Protein AF-0000000086532114 (afdb_homodimer)

Solvent-accessible surface area (backbone atoms only — not comparable to full-atom values): 16383 Å² total; per-residue (Å²): 127,82,74,65,59,85,70,54,72,59,54,48,49,51,49,53,49,27,36,69,32,39,66,63,48,57,59,62,49,12,70,71,66,74,44,56,48,64,66,43,44,51,51,52,50,50,33,43,74,72,42,38,41,67,42,37,21,38,42,61,36,48,54,39,67,46,32,64,30,40,31,43,33,35,30,32,62,49,88,80,40,86,63,23,63,60,52,48,55,56,53,53,63,68,35,55,46,43,26,30,29,29,32,35,43,68,92,32,49,29,44,30,34,36,48,24,56,35,68,67,54,41,50,49,46,41,57,70,53,50,64,63,35,83,26,52,66,46,74,47,71,23,41,50,76,40,80,72,34,81,48,79,57,71,77,124,126,80,72,63,57,86,69,54,71,62,53,48,48,50,49,54,48,26,37,68,33,41,66,62,47,58,60,61,49,11,69,71,66,74,44,56,50,64,67,41,45,50,50,53,51,50,33,42,74,72,42,39,42,66,41,37,21,39,41,60,35,49,54,40,69,46,32,65,30,41,31,42,34,35,30,32,62,49,88,82,40,85,62,24,65,60,53,48,52,55,54,54,61,70,35,54,45,44,25,30,31,29,32,36,44,69,93,33,50,29,44,30,35,35,48,25,55,33,68,68,53,40,51,48,46,42,57,70,54,50,64,62,35,82,23,51,65,44,75,46,71,23,42,50,74,40,81,73,34,81,49,79,57,71,76,121

Radius of gyration: 20.37 Å; Cα contacts (8 Å, |Δi|>4): 586; chains: 2; bounding box: 43×57×49 Å

Nearest PDB structures (foldseek):
  2p6s-assembly1_H  TM=9.553E-01  e=3.820E-18  Neisseria meningitidis MC58
  3i4p-assembly1_A  TM=9.473E-01  e=5.135E-17  Agrobacterium fabrum str. C58
  2gqq-assembly1_A-2  TM=9.457E-01  e=9.277E-15  Escherichia coli
  2cg4-assembly1_A  TM=9.173E-01  e=1.247E-13  Escherichia coli
  4pcq-assembly2_C  TM=7.848E-01  e=1.607E-13  Mycobacterium tuberculosis H37Rv

pLDDT: mean 95.11, std 7.9, range [43.84, 98.88]

Sequence (312 aa):
MEAQVTLDSFSQKILRLLQLDARRSVQEISDQVGLSSTPCWRRIKDMEQSGVIQRYTALLDREKLGLHVCALAHVHLTRHNEGGVEQFEREISTCPEVTECYSTTGEADYILKIVAPDIKAYDVFLHERIFKIPAVSQVRTSVVLREIKFDTQLPLMEAQVTLDSFSQKILRLLQLDARRSVQEISDQVGLSSTPCWRRIKDMEQSGVIQRYTALLDREKLGLHVCALAHVHLTRHNEGGVEQFEREISTCPEVTECYSTTGEADYILKIVAPDIKAYDVFLHERIFKIPAVSQVRTSVVLREIKFDTQLPL

InterPro domains:
  IPR000485 AsnC-type HTH domain [PR00033] (7-23)
  IPR000485 AsnC-type HTH domain [PR00033] (23-34)
  IPR000485 AsnC-type HTH domain [PR00033] (34-53)
  IPR000485 AsnC-type HTH domain [PS50956] (7-68)
  IPR011008 Dimeric alpha-beta barrel [SSF54909] (67-156)
  IPR011991 ArsR-like helix-turn-helix domain [cd00090] (13-56)
  IPR019885 Transcription regulator HTH, AsnC-type, conserved site [PS00519] (25-51)
  IPR019887 Transcription regulator AsnC/Lrp, ligand binding domain [PF01037] (71-153)
  IPR019888 Transcription regulator AsnC-like [SM00344] (7-116)
  IPR036388 Winged helix-like DNA-binding domain superfamily [G3DSA:1.10.10.10] (8-57)
  IPR036390 Winged helix DNA-binding domain superfamily [SSF46785] (6-66)

Foldseek 3Di:
DPDDDDDDPLLVQLLQVCQVPVPDDLCNSCVVSVHDSVVSVVSVVVCVVSCVPPDRDDDDDCVVVQQPWKKKKFWAFAPPDVCLVVVLVVLLVPDPQWPDKDQDPDDGRMITIGTGNDPVRVVCCCVVRVVPRRGTDDMDMDIDPDDPDDGPDDDD/DPDDDDDDPLLVQLLQVCQVPVPDDLCNSCVVSVHDSVVSVVSVVVCVVSCVPPDRDDDDDCVVVQQPWKKKKFWAFAPPDVCLVVQLVVLLVPDPQWPDKDQDPDDGRMITIGTGNDPVRVVCCCVVRVVPRRGTDDMDMDIDPDDPDDGPDDDD

Organism: NCBI:txid488447

Structure (mmCIF, N/CA/C/O backbone):
data_AF-0000000086532114-model_v1
#
loop_
_entity.id
_entity.type
_entity.pdbx_description
1 polymer 'AsnC family transcriptional regulator'
#
loop_
_atom_site.group_PDB
_atom_site.id
_atom_site.type_symbol
_atom_site.label_atom_id
_atom_site.label_alt_id
_atom_site.label_comp_id
_atom_site.label_asym_id
_atom_site.label_entity_id
_atom_site.label_seq_id
_atom_site.pdbx_PDB_ins_code
_atom_site.Cartn_x
_atom_site.Cartn_y
_atom_site.Cartn_z
_atom_site.occupancy
_atom_site.B_iso_or_equiv
_atom_site.auth_seq_id
_atom_site.auth_comp_id
_atom_site.auth_asym_id
_atom_site.auth_atom_id
_atom_site.pdbx_PDB_model_num
ATOM 1 N N . MET A 1 1 ? 10.766 6.68 -19.922 1 43.84 1 MET A N 1
ATOM 2 C CA . MET A 1 1 ? 11.453 6.422 -18.656 1 43.84 1 MET A CA 1
ATOM 3 C C . MET A 1 1 ? 11.555 7.691 -17.812 1 43.84 1 MET A C 1
ATOM 5 O O . MET A 1 1 ? 12.141 8.688 -18.25 1 43.84 1 MET A O 1
ATOM 9 N N . GLU A 1 2 ? 10.617 7.902 -16.938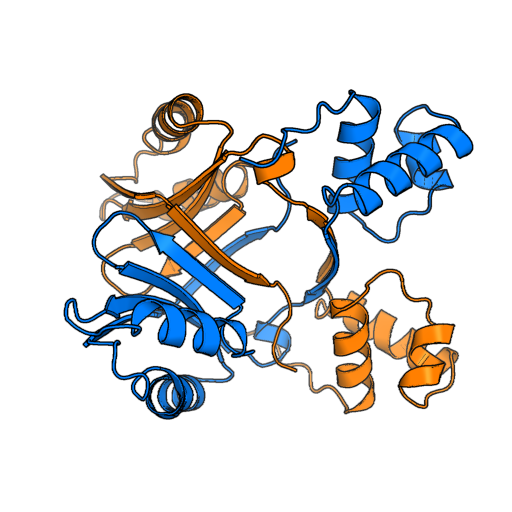 1 54.75 2 GLU A N 1
ATOM 10 C CA . GLU A 1 2 ? 10.656 9.25 -16.359 1 54.75 2 GLU A CA 1
ATOM 11 C C . GLU A 1 2 ? 11.992 9.523 -15.672 1 54.75 2 GLU A C 1
ATOM 13 O O . GLU A 1 2 ? 12.648 8.594 -15.195 1 54.75 2 GLU A O 1
ATOM 18 N N . ALA A 1 3 ? 12.484 10.617 -15.867 1 58.12 3 ALA A N 1
ATOM 19 C CA . ALA A 1 3 ? 13.789 11.109 -15.43 1 58.12 3 ALA A CA 1
ATOM 20 C C . ALA A 1 3 ? 13.969 10.914 -13.93 1 58.12 3 ALA A C 1
ATOM 22 O O . ALA A 1 3 ? 13.055 11.18 -13.141 1 58.12 3 ALA A O 1
ATOM 23 N N . GLN A 1 4 ? 14.867 10.031 -13.523 1 69.25 4 GLN A N 1
ATOM 24 C CA . GLN A 1 4 ? 15.297 9.875 -12.133 1 69.25 4 GLN A CA 1
ATOM 25 C C . GLN A 1 4 ? 15.742 11.211 -11.547 1 69.25 4 GLN A C 1
ATOM 27 O O . GLN A 1 4 ? 16.4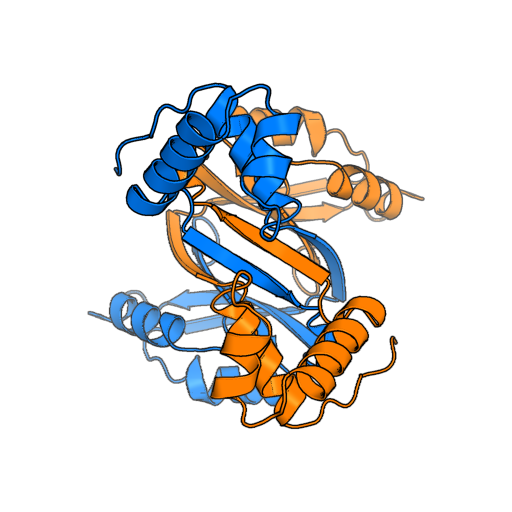38 11.984 -12.203 1 69.25 4 GLN A O 1
ATOM 32 N N . VAL A 1 5 ? 14.977 11.555 -10.461 1 76.25 5 VAL A N 1
ATOM 33 C CA . VAL A 1 5 ? 15.344 12.812 -9.812 1 76.25 5 VAL A CA 1
ATOM 34 C C . VAL A 1 5 ? 16.516 12.586 -8.867 1 76.25 5 VAL A C 1
ATOM 36 O O . VAL A 1 5 ? 16.562 11.594 -8.141 1 76.25 5 VAL A O 1
ATOM 39 N N . THR A 1 6 ? 17.547 13.266 -9.094 1 81.25 6 THR A N 1
ATOM 40 C CA . THR A 1 6 ? 18.656 13.219 -8.156 1 81.25 6 THR A CA 1
ATOM 41 C C . THR A 1 6 ? 18.359 14.062 -6.922 1 81.25 6 THR A C 1
ATOM 43 O O . THR A 1 6 ? 18.203 15.281 -7.02 1 81.25 6 THR A O 1
ATOM 46 N N . LEU A 1 7 ? 18.188 13.359 -5.84 1 90.88 7 LEU A N 1
ATOM 47 C CA . LEU A 1 7 ? 17.875 14.055 -4.594 1 90.88 7 LEU A CA 1
ATOM 48 C C . LEU A 1 7 ? 19.125 14.195 -3.729 1 90.88 7 LEU A C 1
ATOM 50 O O . LEU A 1 7 ? 19.922 13.266 -3.635 1 90.88 7 LEU A O 1
ATOM 54 N N . ASP A 1 8 ? 19.281 15.336 -3.215 1 91.75 8 ASP A N 1
ATOM 55 C CA . ASP A 1 8 ? 20.375 15.492 -2.264 1 91.75 8 ASP A CA 1
ATOM 56 C C . ASP A 1 8 ? 20.031 14.844 -0.924 1 91.75 8 ASP A C 1
ATOM 58 O O . ASP A 1 8 ? 18.938 14.312 -0.744 1 91.75 8 ASP A O 1
ATOM 62 N N . SER A 1 9 ? 20.953 14.836 -0.041 1 94.38 9 SER A N 1
ATOM 63 C CA . SER A 1 9 ? 20.812 14.141 1.232 1 94.38 9 SER A CA 1
ATOM 64 C C . SER A 1 9 ? 19.719 14.766 2.084 1 94.38 9 SER A C 1
ATOM 66 O O . SER A 1 9 ? 19.031 14.062 2.83 1 94.38 9 SER A O 1
ATOM 68 N N . PHE A 1 10 ? 19.547 16.047 2.004 1 95.62 10 PHE A N 1
ATOM 69 C CA . PHE A 1 10 ? 18.516 16.719 2.773 1 95.62 10 PHE A CA 1
ATOM 70 C C . PHE A 1 10 ? 17.125 16.281 2.311 1 95.62 10 PHE A C 1
ATOM 72 O O . PHE A 1 10 ? 16.25 16 3.133 1 95.62 10 PHE A O 1
ATOM 79 N N . SER A 1 11 ? 16.969 16.219 0.972 1 97.25 11 SER A N 1
ATOM 80 C CA . SER A 1 11 ? 15.695 15.805 0.409 1 97.25 11 SER A CA 1
ATOM 81 C C . SER A 1 11 ? 15.344 14.383 0.829 1 97.25 11 SER A C 1
ATOM 83 O O . SER A 1 11 ? 14.18 14.086 1.134 1 97.25 11 SER A O 1
ATOM 85 N N . GLN A 1 12 ? 16.297 13.57 0.888 1 96.69 12 GLN A N 1
ATOM 86 C CA . GLN A 1 12 ? 16.078 12.195 1.319 1 96.69 12 GLN A CA 1
ATOM 87 C C . GLN A 1 12 ? 15.633 12.141 2.779 1 96.69 12 GLN A C 1
ATOM 89 O O . GLN A 1 12 ? 14.711 11.398 3.127 1 96.69 12 GLN A O 1
ATOM 94 N N . LYS A 1 13 ? 16.312 12.859 3.566 1 97.56 13 LYS A N 1
ATOM 95 C CA . LYS A 1 13 ? 15.945 12.914 4.98 1 97.56 13 LYS A CA 1
ATOM 96 C C . LYS A 1 13 ? 14.531 13.453 5.164 1 97.56 13 LYS A C 1
ATOM 98 O O . LYS A 1 13 ? 13.773 12.945 5.992 1 97.56 13 LYS A O 1
ATOM 103 N N . ILE A 1 14 ? 14.227 14.477 4.418 1 98.38 14 ILE A N 1
ATOM 104 C CA . ILE A 1 14 ? 12.891 15.062 4.465 1 98.38 14 ILE A CA 1
ATOM 105 C C . ILE A 1 14 ? 11.852 14 4.117 1 98.38 14 ILE A C 1
ATOM 107 O O . ILE A 1 14 ? 10.859 13.844 4.824 1 98.38 14 ILE A O 1
ATOM 111 N N . LEU A 1 15 ? 12.109 13.273 3.061 1 98.56 15 LEU A N 1
ATOM 112 C CA . LEU A 1 15 ? 11.18 12.242 2.611 1 98.56 15 LEU A CA 1
ATOM 113 C C . LEU A 1 15 ? 11.016 11.156 3.67 1 98.56 15 LEU A C 1
ATOM 115 O O . LEU A 1 15 ? 9.914 10.641 3.875 1 98.56 15 LEU A O 1
ATOM 119 N N . ARG A 1 16 ? 12.109 10.781 4.32 1 98.12 16 ARG A N 1
ATOM 120 C CA . ARG A 1 16 ? 12.031 9.797 5.398 1 98.12 16 ARG A CA 1
ATOM 121 C C . ARG A 1 16 ? 11.102 10.273 6.508 1 98.12 16 ARG A C 1
ATOM 123 O O . ARG A 1 16 ? 10.266 9.5 6.996 1 98.12 16 ARG A O 1
ATOM 130 N N . LEU A 1 17 ? 11.227 11.492 6.859 1 98.5 17 LEU A N 1
ATOM 131 C CA . LEU A 1 17 ? 10.414 12.047 7.938 1 98.5 17 LEU A CA 1
ATOM 132 C C . LEU A 1 17 ? 8.945 12.125 7.531 1 98.5 17 LEU A C 1
ATOM 134 O O . LEU A 1 17 ? 8.062 11.82 8.328 1 98.5 17 LEU A O 1
ATOM 138 N N . LEU A 1 18 ? 8.711 12.508 6.281 1 98.69 18 LEU A N 1
ATOM 139 C CA . LEU A 1 18 ? 7.336 12.633 5.805 1 98.69 18 LEU A CA 1
ATOM 140 C C . LEU A 1 18 ? 6.672 11.266 5.688 1 98.69 18 LEU A C 1
ATOM 142 O O . LEU A 1 18 ? 5.461 11.141 5.887 1 98.69 18 LEU A O 1
ATOM 146 N N . GLN A 1 19 ? 7.477 10.234 5.379 1 98.69 19 GLN A N 1
ATOM 147 C CA . GLN A 1 19 ? 6.926 8.883 5.34 1 98.69 19 GLN A CA 1
ATOM 148 C C . GLN A 1 19 ? 6.52 8.414 6.73 1 98.69 19 GLN A C 1
ATOM 150 O O . GLN A 1 19 ? 5.574 7.637 6.879 1 98.69 19 GLN A O 1
ATOM 155 N N . LEU A 1 20 ? 7.207 8.906 7.699 1 97.81 20 LEU A N 1
ATOM 156 C CA . LEU A 1 20 ? 6.93 8.523 9.078 1 97.81 20 LEU A CA 1
ATOM 157 C C . LEU A 1 20 ? 5.727 9.289 9.625 1 97.81 20 LEU A C 1
ATOM 159 O O . LEU A 1 20 ? 4.941 8.742 10.398 1 97.81 20 LEU A O 1
ATOM 163 N N . ASP A 1 21 ? 5.664 10.516 9.211 1 98.19 21 ASP A N 1
ATOM 164 C CA . ASP A 1 21 ? 4.574 11.391 9.633 1 98.19 21 ASP A CA 1
ATOM 165 C C . ASP A 1 21 ? 4.387 12.539 8.641 1 98.19 21 ASP A C 1
ATOM 167 O O . ASP A 1 21 ? 5.137 13.516 8.672 1 98.19 21 ASP A O 1
ATOM 171 N N . ALA A 1 22 ? 3.322 12.477 7.945 1 98.12 22 ALA A N 1
ATOM 172 C CA . ALA A 1 22 ? 3.068 13.453 6.887 1 98.12 22 ALA A CA 1
ATOM 173 C C . ALA A 1 22 ? 2.529 14.758 7.465 1 98.12 22 ALA A C 1
ATOM 175 O O . ALA A 1 22 ? 2.42 15.758 6.754 1 98.12 22 ALA A O 1
ATOM 176 N N . ARG A 1 23 ? 2.195 14.789 8.656 1 97.12 23 ARG A N 1
ATOM 177 C CA . ARG A 1 23 ? 1.584 15.977 9.258 1 97.12 23 ARG A CA 1
ATOM 178 C C . ARG A 1 23 ? 2.635 16.859 9.922 1 97.12 23 ARG A C 1
ATOM 180 O O . ARG A 1 23 ? 2.318 17.938 10.414 1 97.12 23 ARG A O 1
ATOM 187 N N . ARG A 1 24 ? 3.846 16.375 9.938 1 96.75 24 ARG A N 1
ATOM 188 C CA . ARG A 1 24 ? 4.914 17.219 10.469 1 96.75 24 ARG A CA 1
ATOM 189 C C . ARG A 1 24 ? 4.945 18.562 9.766 1 96.75 24 ARG A C 1
ATOM 191 O O . ARG A 1 24 ? 4.805 18.641 8.547 1 96.75 24 ARG A O 1
ATOM 198 N N . SER A 1 25 ? 5.18 19.578 10.57 1 96.75 25 SER A N 1
ATOM 199 C CA . SER A 1 25 ? 5.328 20.922 9.992 1 96.75 25 SER A CA 1
ATOM 200 C C . SER A 1 25 ? 6.695 21.078 9.336 1 96.75 25 SER A C 1
ATOM 202 O O . SER A 1 25 ? 7.633 20.344 9.648 1 96.75 25 SER A O 1
ATOM 204 N N . VAL A 1 26 ? 6.73 22.047 8.461 1 97.38 26 VAL A N 1
ATOM 205 C CA . VAL A 1 26 ? 8.008 22.359 7.82 1 97.38 26 VAL A CA 1
ATOM 206 C C . VAL A 1 26 ? 9.047 22.703 8.883 1 97.38 26 VAL A C 1
ATOM 208 O O . VAL A 1 26 ? 10.211 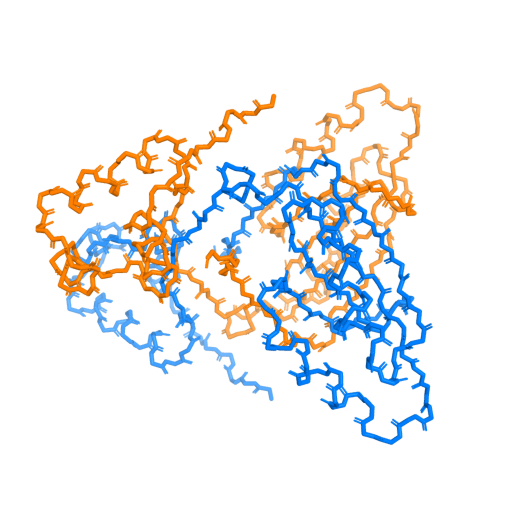22.312 8.773 1 97.38 26 VAL A O 1
ATOM 211 N N . GLN A 1 27 ? 8.609 23.359 9.875 1 97.06 27 GLN A N 1
ATOM 212 C CA . GLN A 1 27 ? 9.516 23.75 10.953 1 97.06 27 GLN A CA 1
ATOM 213 C C . GLN A 1 27 ? 10.062 22.516 11.672 1 97.06 27 GLN A C 1
ATOM 215 O O . GLN A 1 27 ? 11.266 22.422 11.93 1 97.06 27 GLN A O 1
ATOM 220 N N . GLU A 1 28 ? 9.25 21.609 12.047 1 97.31 28 GLU A N 1
ATOM 221 C CA . GLU A 1 28 ? 9.68 20.375 12.695 1 97.31 28 GLU A CA 1
ATOM 222 C C . GLU A 1 28 ? 10.672 19.609 11.828 1 97.31 28 GLU A C 1
ATOM 224 O O . GLU A 1 28 ? 11.672 19.094 12.328 1 97.31 28 GLU A O 1
ATOM 229 N N . ILE A 1 29 ? 10.375 19.594 10.547 1 98.19 29 ILE A N 1
ATOM 230 C CA . ILE A 1 29 ? 11.234 18.875 9.609 1 98.19 29 ILE A CA 1
ATOM 231 C C . ILE A 1 29 ? 12.586 19.578 9.5 1 98.19 29 ILE A C 1
ATOM 233 O O . ILE A 1 29 ? 13.633 18.938 9.578 1 98.19 29 ILE A O 1
ATOM 237 N N . SER A 1 30 ? 12.469 20.859 9.32 1 97.44 30 SER A N 1
ATOM 238 C CA . SER A 1 30 ? 13.703 21.625 9.18 1 97.44 30 SER A CA 1
ATOM 239 C C . SER A 1 30 ? 14.617 21.453 10.383 1 97.44 30 SER A C 1
ATOM 241 O O . SER A 1 30 ? 15.828 21.312 10.234 1 97.44 30 SER A O 1
ATOM 243 N N . ASP A 1 31 ? 14.078 21.406 11.594 1 96.69 31 ASP A N 1
ATOM 244 C CA . ASP A 1 31 ? 14.828 21.234 12.828 1 96.69 31 ASP A CA 1
ATOM 245 C C . ASP A 1 31 ? 15.555 19.891 12.844 1 96.69 31 ASP A C 1
ATOM 247 O O . ASP A 1 31 ? 16.656 19.781 13.375 1 96.69 31 ASP A O 1
ATOM 251 N N . GLN A 1 32 ? 15.016 18.969 12.234 1 96.62 32 GLN A N 1
ATOM 252 C CA . GLN A 1 32 ? 15.547 17.609 12.305 1 96.62 32 GLN A CA 1
ATOM 253 C C . GLN A 1 32 ? 16.562 17.359 11.188 1 96.62 32 GLN A C 1
ATOM 255 O O . GLN A 1 32 ? 17.453 16.531 11.336 1 96.62 32 GLN A O 1
ATOM 260 N N . VAL A 1 33 ? 16.422 17.984 10.094 1 96.25 33 VAL A N 1
ATOM 261 C CA . VAL A 1 33 ? 17.266 17.656 8.945 1 96.25 33 VAL A CA 1
ATOM 262 C C . VAL A 1 33 ? 18.453 18.625 8.883 1 96.25 33 VAL A C 1
ATOM 264 O O . VAL A 1 33 ? 19.422 18.359 8.172 1 96.25 33 VAL A O 1
ATOM 267 N N . GLY A 1 34 ? 18.375 19.75 9.57 1 93.69 34 GLY A N 1
ATOM 268 C CA . GLY A 1 34 ? 19.484 20.672 9.617 1 93.69 34 GLY A CA 1
ATOM 269 C C . GLY A 1 34 ? 19.438 21.719 8.516 1 93.69 34 GLY A C 1
ATOM 270 O O . GLY A 1 34 ? 20.469 22.125 7.984 1 93.69 34 GLY A O 1
ATOM 271 N N . LEU A 1 35 ? 18.328 22.031 8.078 1 93.94 35 LEU A N 1
ATOM 272 C CA . LEU A 1 35 ? 18.062 23.141 7.152 1 93.94 35 LEU A CA 1
ATOM 273 C C . LEU A 1 35 ? 17.188 24.203 7.812 1 93.94 35 LEU A C 1
ATOM 275 O O . LEU A 1 35 ? 16.484 23.922 8.789 1 93.94 35 LEU A O 1
ATOM 279 N N . SER A 1 36 ? 17.359 25.391 7.211 1 95.69 36 SER A N 1
ATOM 280 C CA . SER A 1 36 ? 16.359 26.391 7.59 1 95.69 36 SER A CA 1
ATOM 281 C C . SER A 1 36 ? 15.016 26.094 6.938 1 95.69 36 SER A C 1
ATOM 283 O O . SER A 1 36 ? 14.922 25.281 6.027 1 95.69 36 SER A O 1
ATOM 285 N N . SER A 1 37 ? 13.945 26.734 7.438 1 96.75 37 SER A N 1
ATOM 286 C CA . SER A 1 37 ? 12.57 26.484 7.023 1 96.75 37 SER A CA 1
ATOM 287 C C . SER A 1 37 ? 12.375 26.75 5.535 1 96.75 37 SER A C 1
ATOM 289 O O . SER A 1 37 ? 11.695 26 4.84 1 96.75 37 SER A O 1
ATOM 291 N N . THR A 1 38 ? 12.945 27.797 5.027 1 97.06 38 THR A N 1
ATOM 292 C CA . THR A 1 38 ? 12.703 28.203 3.645 1 97.06 38 THR A CA 1
ATOM 293 C C . THR A 1 38 ? 13.281 27.172 2.678 1 97.06 38 THR A C 1
ATOM 295 O O . THR A 1 38 ? 12.57 26.641 1.824 1 97.06 38 THR A O 1
ATOM 298 N N . PRO A 1 39 ? 14.594 26.875 2.801 1 96.94 39 PRO A N 1
ATOM 299 C CA . PRO A 1 39 ? 15.133 25.828 1.921 1 96.94 39 PRO A CA 1
ATOM 300 C C . PRO A 1 39 ? 14.414 24.5 2.076 1 96.94 39 PRO A C 1
ATOM 302 O O . PRO A 1 39 ? 14.234 23.766 1.097 1 96.94 39 PRO A O 1
ATOM 305 N N . CYS A 1 40 ? 14.047 24.141 3.281 1 97.69 40 CYS A N 1
ATOM 306 C CA . CYS A 1 40 ? 13.289 22.922 3.527 1 97.69 40 CYS A CA 1
ATOM 307 C C . CYS A 1 40 ? 11.953 22.953 2.791 1 97.69 40 CYS A C 1
ATOM 309 O O . CYS A 1 40 ? 11.602 21.984 2.109 1 97.69 40 CYS A O 1
ATOM 311 N N . TRP A 1 41 ? 11.25 24 2.908 1 97.62 41 TRP A N 1
ATOM 312 C CA . TRP A 1 41 ? 9.961 24.172 2.25 1 97.62 41 TRP A CA 1
ATOM 313 C C . TRP A 1 41 ? 10.102 24.078 0.735 1 97.62 41 TRP A C 1
ATOM 315 O O . TRP A 1 41 ? 9.297 23.406 0.075 1 97.62 41 TRP A O 1
ATOM 325 N N . ARG A 1 42 ? 11.062 24.703 0.233 1 97.31 42 ARG A N 1
ATOM 326 C CA . ARG A 1 42 ? 11.281 24.688 -1.209 1 97.31 42 ARG A CA 1
ATOM 327 C C . ARG A 1 42 ? 11.531 23.266 -1.713 1 97.31 42 ARG A C 1
ATOM 329 O O . ARG A 1 42 ? 11 22.875 -2.752 1 97.31 42 ARG A O 1
ATOM 336 N N . ARG A 1 43 ? 12.336 22.562 -1.011 1 97.31 43 ARG A N 1
ATOM 337 C CA . ARG A 1 43 ? 12.602 21.172 -1.392 1 97.31 43 ARG A CA 1
ATOM 338 C C . ARG A 1 43 ? 11.32 20.344 -1.379 1 97.31 43 ARG A C 1
ATOM 340 O O . ARG A 1 43 ? 11.086 19.547 -2.291 1 97.31 43 ARG A O 1
ATOM 347 N N . ILE A 1 44 ? 10.539 20.484 -0.352 1 98.19 44 ILE A N 1
ATOM 348 C CA . ILE A 1 44 ? 9.281 19.75 -0.259 1 98.19 44 ILE A CA 1
ATOM 349 C C . ILE A 1 44 ? 8.391 20.094 -1.445 1 98.19 44 ILE A C 1
ATOM 351 O O . ILE A 1 44 ? 7.859 19.219 -2.119 1 98.19 44 ILE A O 1
ATOM 355 N N . LYS A 1 45 ? 8.289 21.391 -1.702 1 97.88 45 LYS A N 1
ATOM 356 C CA . LYS A 1 45 ? 7.461 21.844 -2.812 1 97.88 45 LYS A CA 1
ATOM 357 C C . LYS A 1 45 ? 7.965 21.297 -4.141 1 97.88 45 LYS A C 1
ATOM 359 O O . LYS A 1 45 ? 7.172 20.875 -4.984 1 97.88 45 LYS A O 1
ATOM 364 N N . ASP A 1 46 ? 9.234 21.312 -4.316 1 97.25 46 ASP A N 1
ATOM 365 C CA . ASP A 1 46 ? 9.836 20.766 -5.531 1 97.25 46 ASP A CA 1
ATOM 366 C C . ASP A 1 46 ? 9.5 19.281 -5.688 1 97.25 46 ASP A C 1
ATOM 368 O O . ASP A 1 46 ? 9.195 18.828 -6.793 1 97.25 46 ASP A O 1
ATOM 372 N N . MET A 1 47 ? 9.594 18.562 -4.605 1 98.12 47 MET A N 1
ATOM 373 C CA . MET A 1 47 ? 9.328 17.141 -4.641 1 98.12 47 MET A CA 1
ATOM 374 C C . MET A 1 47 ? 7.844 16.859 -4.855 1 98.12 47 MET A C 1
ATOM 376 O O . MET A 1 47 ? 7.477 15.852 -5.465 1 98.12 47 MET A O 1
ATOM 380 N N . GLU A 1 48 ? 6.98 17.719 -4.395 1 98.25 48 GLU A N 1
ATOM 381 C CA . GLU A 1 48 ? 5.555 17.641 -4.707 1 98.25 48 GLU A CA 1
ATOM 382 C C . GLU A 1 48 ? 5.297 17.906 -6.184 1 98.25 48 GLU A C 1
ATOM 384 O O . GLU A 1 48 ? 4.602 17.125 -6.848 1 98.25 48 GLU A O 1
ATOM 389 N N . GLN A 1 49 ? 5.867 18.938 -6.691 1 97.38 49 GLN A N 1
ATOM 390 C CA . GLN A 1 49 ? 5.641 19.375 -8.062 1 97.38 49 GLN A CA 1
ATOM 391 C C . GLN A 1 49 ? 6.203 18.359 -9.062 1 97.38 49 GLN A C 1
ATOM 393 O O . GLN A 1 49 ? 5.621 18.141 -10.117 1 97.38 49 GLN A O 1
ATOM 398 N N . SER A 1 50 ? 7.34 17.781 -8.688 1 96.5 50 SER A N 1
ATOM 399 C CA . SER A 1 50 ? 7.977 16.828 -9.586 1 96.5 50 SER A CA 1
ATOM 400 C C . SER A 1 50 ? 7.273 15.477 -9.531 1 96.5 50 SER A C 1
ATOM 402 O O . SER A 1 50 ? 7.551 14.594 -10.344 1 96.5 50 SER A O 1
ATOM 404 N N . GLY A 1 51 ? 6.414 15.258 -8.516 1 97.31 51 GLY A N 1
ATOM 405 C CA . GLY A 1 51 ? 5.66 14.016 -8.414 1 97.31 51 GLY A CA 1
ATOM 406 C C . GLY A 1 51 ? 6.355 12.961 -7.574 1 97.31 51 GLY A C 1
ATOM 407 O O . GLY A 1 51 ? 5.879 11.828 -7.469 1 97.31 51 GLY A O 1
ATOM 408 N N . VAL A 1 52 ? 7.527 13.32 -7.027 1 98.12 52 VAL A N 1
ATOM 409 C CA . VAL A 1 52 ? 8.188 12.414 -6.098 1 98.12 52 VAL A CA 1
ATOM 410 C C . VAL A 1 52 ? 7.254 12.102 -4.926 1 98.12 52 VAL A C 1
ATOM 412 O O . VAL A 1 52 ? 7.113 10.945 -4.527 1 98.12 52 VAL A O 1
ATOM 415 N N . ILE A 1 53 ? 6.766 13.172 -4.355 1 98.5 53 ILE A N 1
ATOM 416 C CA . ILE A 1 53 ? 5.688 13.008 -3.385 1 98.5 53 ILE A CA 1
ATOM 417 C C . ILE A 1 53 ? 4.348 12.945 -4.113 1 98.5 53 ILE A C 1
ATOM 419 O O . ILE A 1 53 ? 3.924 13.922 -4.738 1 98.5 53 ILE A O 1
ATOM 423 N N . GLN A 1 54 ? 3.686 11.883 -3.99 1 98.19 54 GLN A N 1
ATOM 424 C CA . GLN A 1 54 ? 2.463 11.672 -4.758 1 98.19 54 GLN A CA 1
ATOM 425 C C . GLN A 1 54 ? 1.234 12.125 -3.971 1 98.19 54 GLN A C 1
ATOM 427 O O . GLN A 1 54 ? 0.293 12.672 -4.543 1 98.19 54 GLN A O 1
ATOM 432 N N . ARG A 1 55 ? 1.265 11.797 -2.689 1 98.06 55 ARG A N 1
ATOM 433 C CA . ARG A 1 55 ? 0.086 12.078 -1.876 1 98.06 55 ARG A CA 1
ATOM 434 C C . ARG A 1 55 ? 0.416 12 -0.389 1 98.06 55 ARG A C 1
ATOM 436 O O . ARG A 1 55 ? 1.266 11.211 0.023 1 98.06 55 ARG A O 1
ATOM 443 N N . TYR A 1 56 ? -0.144 12.875 0.354 1 98.69 56 TYR A N 1
ATOM 444 C CA . TYR A 1 56 ? -0.209 12.719 1.802 1 98.69 56 TYR A CA 1
ATOM 445 C C . TYR A 1 56 ? -1.507 12.039 2.219 1 98.69 56 TYR A C 1
ATOM 447 O O . TYR A 1 56 ? -2.598 12.539 1.941 1 98.69 56 TYR A O 1
ATOM 455 N N . THR A 1 57 ? -1.385 10.93 2.871 1 98.81 57 THR A N 1
ATOM 456 C CA . THR A 1 57 ? -2.592 10.141 3.088 1 98.81 57 THR A CA 1
ATOM 457 C C . THR A 1 57 ? -2.613 9.562 4.5 1 98.81 57 THR A C 1
ATOM 459 O O . THR A 1 57 ? -1.577 9.492 5.164 1 98.81 57 THR A O 1
ATOM 462 N N . ALA A 1 58 ? -3.773 9.219 4.949 1 98.75 58 ALA A N 1
ATOM 463 C CA . ALA A 1 58 ? -3.934 8.414 6.16 1 98.75 58 ALA A CA 1
ATOM 464 C C . ALA A 1 58 ? -4.012 6.926 5.82 1 98.75 58 ALA A C 1
ATOM 466 O O . ALA A 1 58 ? -4.809 6.52 4.969 1 98.75 58 ALA A O 1
ATOM 467 N N . LEU A 1 59 ? -3.16 6.172 6.371 1 98.75 59 LEU A N 1
ATOM 468 C CA . LEU A 1 59 ? -3.283 4.723 6.316 1 98.75 59 LEU A CA 1
ATOM 469 C C . LEU A 1 59 ? -4.246 4.215 7.387 1 98.75 59 LEU A C 1
ATOM 471 O O . LEU A 1 59 ? -4.102 4.551 8.562 1 98.75 59 LEU A O 1
ATOM 475 N N . LEU A 1 60 ? -5.176 3.461 6.934 1 98.38 60 LEU A N 1
ATOM 476 C CA . LEU A 1 60 ? -6.234 3.008 7.828 1 98.38 60 LEU A CA 1
ATOM 477 C C . LEU A 1 60 ? -6.145 1.504 8.062 1 98.38 60 LEU A C 1
ATOM 479 O O . LEU A 1 60 ? -5.633 0.77 7.211 1 98.38 60 LEU A O 1
ATOM 483 N N . ASP A 1 61 ? -6.637 1.073 9.18 1 97.62 61 ASP A N 1
ATOM 484 C CA . ASP A 1 61 ? -6.723 -0.348 9.5 1 97.62 61 ASP A CA 1
ATOM 485 C C . ASP A 1 61 ? -7.945 -0.985 8.852 1 97.62 61 ASP A C 1
ATOM 487 O O . ASP A 1 61 ? -9.07 -0.828 9.336 1 97.62 61 ASP A O 1
ATOM 491 N N . ARG A 1 62 ? -7.719 -1.712 7.832 1 96.75 62 ARG A N 1
ATOM 492 C CA . ARG A 1 62 ? -8.828 -2.252 7.047 1 96.75 62 ARG A CA 1
ATOM 493 C C . ARG A 1 62 ? -9.703 -3.17 7.895 1 96.75 62 ARG A C 1
ATOM 495 O O . ARG A 1 62 ? -10.922 -3.195 7.734 1 96.75 62 ARG A O 1
ATOM 502 N N . GLU A 1 63 ? -9.109 -3.965 8.781 1 96.25 63 GLU A N 1
ATOM 503 C CA . GLU A 1 63 ? -9.867 -4.91 9.594 1 96.25 63 GLU A CA 1
ATOM 504 C C . GLU A 1 63 ? -10.789 -4.188 10.578 1 96.25 63 GLU A C 1
ATOM 506 O O . GLU A 1 63 ? -11.953 -4.559 10.734 1 96.25 63 GLU A O 1
ATOM 511 N N . LYS A 1 64 ? -10.281 -3.178 11.219 1 96.25 64 LYS A N 1
ATOM 512 C CA . LYS A 1 64 ? -11.086 -2.4 12.156 1 96.25 64 LYS A CA 1
ATOM 513 C C . LYS A 1 64 ? -12.227 -1.678 11.445 1 96.25 64 LYS A C 1
ATOM 515 O O . LYS A 1 64 ? -13.203 -1.274 12.086 1 96.25 64 LYS A O 1
ATOM 520 N N . LEU A 1 65 ? -12.086 -1.552 10.141 1 96.75 65 LEU A N 1
ATOM 521 C CA . LEU A 1 65 ? -13.102 -0.858 9.367 1 96.75 65 LEU A CA 1
ATOM 522 C C . LEU A 1 65 ? -14.078 -1.851 8.734 1 96.75 65 LEU A C 1
ATOM 524 O O . LEU A 1 65 ? -14.898 -1.474 7.895 1 96.75 65 LEU A O 1
ATOM 528 N N . GLY A 1 66 ? -13.898 -3.096 9.016 1 95.75 66 GLY A N 1
ATOM 529 C CA . GLY A 1 66 ? -14.844 -4.113 8.586 1 95.75 66 GLY A CA 1
ATOM 530 C C . GLY A 1 66 ? -14.5 -4.719 7.238 1 95.75 66 GLY A C 1
ATOM 531 O O . GLY A 1 66 ? -15.32 -5.406 6.633 1 95.75 66 GLY A O 1
ATOM 532 N N . LEU A 1 67 ? -13.391 -4.375 6.746 1 97.12 67 LEU A N 1
ATOM 533 C CA . LEU A 1 67 ? -12.891 -5.004 5.531 1 97.12 67 LEU A CA 1
ATOM 534 C C . LEU A 1 67 ? -12.031 -6.223 5.863 1 97.12 67 LEU A C 1
ATOM 536 O O . LEU A 1 67 ? -10.812 -6.188 5.715 1 97.12 67 LEU A O 1
ATOM 540 N N . HIS A 1 68 ? -12.648 -7.297 6.09 1 97.12 68 HIS A N 1
ATOM 541 C CA . HIS A 1 68 ? -12.016 -8.453 6.723 1 97.12 68 HIS A CA 1
ATOM 542 C C . HIS A 1 68 ? -11.328 -9.336 5.688 1 97.12 68 HIS A C 1
ATOM 544 O O . HIS A 1 68 ? -10.469 -10.148 6.035 1 97.12 68 HIS A O 1
ATOM 550 N N . VAL A 1 69 ? -11.75 -9.141 4.473 1 98.25 69 VAL A N 1
ATOM 551 C CA . VAL A 1 69 ? -11.148 -9.969 3.434 1 98.25 69 VAL A CA 1
ATOM 552 C C . VAL A 1 69 ? -10.102 -9.164 2.67 1 98.25 69 VAL A C 1
ATOM 554 O O . VAL A 1 69 ? -10.359 -8.023 2.27 1 98.25 69 VAL A O 1
ATOM 557 N N . CYS A 1 70 ? -8.961 -9.656 2.584 1 98.75 70 CYS A N 1
ATOM 558 C CA . CYS A 1 70 ? -7.902 -9.242 1.672 1 98.75 70 CYS A CA 1
ATOM 559 C C . CYS A 1 70 ? -7.422 -10.414 0.823 1 98.75 70 CYS A C 1
ATOM 561 O O . CYS A 1 70 ? -7.223 -11.516 1.335 1 98.75 70 CYS A O 1
ATOM 563 N N . ALA A 1 71 ? -7.352 -10.172 -0.436 1 98.62 71 ALA A N 1
ATOM 564 C CA . ALA A 1 71 ? -6.973 -11.258 -1.333 1 98.62 71 ALA A CA 1
ATOM 565 C C . ALA A 1 71 ? -6.02 -10.766 -2.42 1 98.62 71 ALA A C 1
ATOM 567 O O . ALA A 1 71 ? -6.117 -9.625 -2.871 1 98.62 71 ALA A O 1
ATOM 568 N N . LEU A 1 72 ? -5.113 -11.633 -2.771 1 98.56 72 LEU A N 1
ATOM 569 C CA . LEU A 1 72 ? -4.285 -11.453 -3.959 1 98.56 72 LEU A CA 1
ATOM 570 C C . LEU A 1 72 ? -4.797 -12.312 -5.113 1 98.56 72 LEU A C 1
ATOM 572 O O . LEU A 1 72 ? -4.703 -13.539 -5.066 1 98.56 72 LEU A O 1
ATOM 576 N N . ALA A 1 73 ? -5.34 -11.648 -6.109 1 98.44 73 ALA A N 1
ATOM 577 C CA . ALA A 1 73 ? -5.938 -12.359 -7.242 1 98.44 73 ALA A CA 1
ATOM 578 C C . ALA A 1 73 ? -4.977 -12.406 -8.43 1 98.44 73 ALA A C 1
ATOM 580 O O . ALA A 1 73 ? -4.5 -11.367 -8.891 1 98.44 73 ALA A O 1
ATOM 581 N N . HIS A 1 74 ? -4.664 -13.617 -8.828 1 98.31 74 HIS A N 1
ATOM 582 C CA . HIS A 1 74 ? -3.885 -13.852 -10.039 1 98.31 74 HIS A CA 1
ATOM 583 C C . HIS A 1 74 ? -4.785 -13.977 -11.266 1 98.31 74 HIS A C 1
ATOM 585 O O . HIS A 1 74 ? -5.543 -14.938 -11.383 1 98.31 74 HIS A O 1
ATOM 591 N N . VAL A 1 75 ? -4.629 -13.039 -12.195 1 98.06 75 VAL A N 1
ATOM 592 C CA . VAL A 1 75 ? -5.566 -12.945 -13.312 1 98.06 75 VAL A CA 1
ATOM 593 C C . VAL A 1 75 ? -4.855 -13.32 -14.609 1 98.06 75 VAL A C 1
ATOM 595 O O . VAL A 1 75 ? -3.742 -12.859 -14.875 1 98.06 75 VAL A O 1
ATOM 598 N N . HIS A 1 76 ? -5.473 -14.164 -15.32 1 97.38 76 HIS A N 1
ATOM 599 C CA . HIS A 1 76 ? -5.047 -14.5 -16.672 1 97.38 76 HIS A CA 1
ATOM 600 C C . HIS A 1 76 ? -6.008 -13.93 -17.719 1 97.38 76 HIS A C 1
ATOM 602 O O . HIS A 1 76 ? -7.227 -14.031 -17.562 1 97.38 76 HIS A O 1
ATOM 608 N N . LEU A 1 77 ? -5.449 -13.289 -18.688 1 95.62 77 LEU A N 1
ATOM 609 C CA . LEU A 1 77 ? -6.266 -12.742 -19.766 1 95.62 77 LEU A CA 1
ATOM 610 C C . LEU A 1 77 ? -6.246 -13.664 -20.984 1 95.62 77 LEU A C 1
ATOM 612 O O . LEU A 1 77 ? -5.27 -14.383 -21.203 1 95.62 77 LEU A O 1
ATOM 616 N N . THR A 1 78 ? -7.277 -13.508 -21.734 1 91.19 78 THR A N 1
ATOM 617 C CA . THR A 1 78 ? -7.34 -14.242 -23 1 91.19 78 THR A CA 1
ATOM 618 C C . THR A 1 78 ? -6.492 -13.555 -24.062 1 91.19 78 THR A C 1
ATOM 620 O O . THR A 1 78 ? -6.41 -12.32 -24.094 1 91.19 78 THR A O 1
ATOM 623 N N . ARG A 1 79 ? -5.699 -14.18 -24.875 1 77.56 79 ARG A N 1
ATOM 624 C CA . ARG A 1 79 ? -4.754 -13.664 -25.859 1 77.56 79 ARG A CA 1
ATOM 625 C C . ARG A 1 79 ? -5.484 -13 -27.016 1 77.56 79 ARG A C 1
ATOM 627 O O . ARG A 1 79 ? -4.953 -12.094 -27.656 1 77.56 79 ARG A O 1
ATOM 634 N N . HIS A 1 80 ? -6.555 -13.289 -27.266 1 72.88 80 HIS A N 1
ATOM 635 C CA . HIS A 1 80 ? -7.102 -12.922 -28.578 1 72.88 80 HIS A CA 1
ATOM 636 C C . HIS A 1 80 ? -8.133 -11.805 -28.453 1 72.88 80 HIS A C 1
ATOM 638 O O . HIS A 1 80 ? -8.875 -11.531 -29.391 1 72.88 80 HIS A O 1
ATOM 644 N N . ASN A 1 81 ? -7.988 -11.125 -27.438 1 70 81 ASN A N 1
ATOM 645 C CA . ASN A 1 81 ? -9.008 -10.086 -27.328 1 70 81 ASN A CA 1
ATOM 646 C C . ASN A 1 81 ? -8.43 -8.703 -27.625 1 70 81 ASN A C 1
ATOM 648 O O . ASN A 1 81 ? -7.684 -8.156 -26.812 1 70 81 ASN A O 1
ATOM 652 N N . GLU A 1 82 ? -8.758 -8.266 -28.875 1 77.19 82 GLU A N 1
ATOM 653 C CA . GLU A 1 82 ? -8.328 -6.914 -29.203 1 77.19 82 GLU A CA 1
ATOM 654 C C . GLU A 1 82 ? -8.891 -5.898 -28.219 1 77.19 82 GLU A C 1
ATOM 656 O O . GLU A 1 82 ? -10.109 -5.832 -28.016 1 77.19 82 GLU A O 1
ATOM 661 N N . GLY A 1 83 ? -8.102 -5.188 -27.656 1 87.94 83 GLY A N 1
ATOM 662 C CA . GLY A 1 83 ? -8.516 -4.145 -26.719 1 87.94 83 GLY A CA 1
ATOM 663 C C . GLY A 1 83 ? -8.789 -4.664 -25.328 1 87.94 83 GLY A C 1
ATOM 664 O O . GLY A 1 83 ? -9.188 -3.9 -24.438 1 87.94 83 GLY A O 1
ATOM 665 N N . GLY A 1 84 ? -8.719 -5.918 -25.188 1 89.44 84 GLY A N 1
ATOM 666 C CA . GLY A 1 84 ? -9.047 -6.559 -23.922 1 89.44 84 GLY A CA 1
ATOM 667 C C . GLY A 1 84 ? -8.188 -6.07 -22.766 1 89.44 84 GLY A C 1
ATOM 668 O O . GLY A 1 84 ? -8.695 -5.809 -21.672 1 89.44 84 GLY A O 1
ATOM 669 N N . VAL A 1 85 ? -6.949 -5.93 -23.062 1 92.56 85 VAL A N 1
ATOM 670 C CA . VAL A 1 85 ? -6.004 -5.477 -22.047 1 92.56 85 VAL A CA 1
ATOM 671 C C . VAL A 1 85 ? -6.375 -4.07 -21.594 1 92.56 85 VAL A C 1
ATOM 673 O O . VAL A 1 85 ? -6.469 -3.811 -20.391 1 92.56 85 VAL A O 1
ATOM 676 N N . GLU A 1 86 ? -6.594 -3.199 -22.516 1 94.44 86 GLU A N 1
ATOM 677 C CA . GLU A 1 86 ? -6.949 -1.82 -22.188 1 94.44 86 GLU A CA 1
ATOM 678 C C . GLU A 1 86 ? -8.258 -1.755 -21.406 1 94.44 86 GLU A C 1
ATOM 680 O O . GLU A 1 86 ? -8.375 -0.974 -20.453 1 94.44 86 GLU A O 1
ATOM 685 N N . GLN A 1 87 ? -9.172 -2.504 -21.844 1 94.12 87 GLN A N 1
ATOM 686 C CA . GLN A 1 87 ? -10.453 -2.547 -21.156 1 94.12 87 GLN A CA 1
ATOM 687 C C . GLN A 1 87 ? -10.289 -3.061 -19.719 1 94.12 87 GLN A C 1
ATOM 689 O O . GLN A 1 87 ? -10.859 -2.498 -18.781 1 94.12 87 GLN A O 1
ATOM 694 N N . PHE A 1 88 ? -9.539 -4.086 -19.594 1 96.69 88 PHE A N 1
ATOM 695 C CA . PHE A 1 88 ? -9.273 -4.645 -18.281 1 96.69 88 PHE A CA 1
ATOM 696 C C . PHE A 1 88 ? -8.641 -3.602 -17.359 1 96.69 88 PHE A C 1
ATOM 698 O O . PHE A 1 88 ? -9.133 -3.359 -16.266 1 96.69 88 PHE A O 1
ATOM 705 N N . GLU A 1 89 ? -7.598 -2.957 -17.844 1 97.25 89 GLU A N 1
ATOM 706 C CA . GLU A 1 89 ? -6.859 -1.993 -17.031 1 97.25 89 GLU A CA 1
ATOM 707 C C . GLU A 1 89 ? -7.727 -0.789 -16.672 1 97.25 89 GLU A C 1
ATOM 709 O O . GLU A 1 89 ? -7.648 -0.271 -15.555 1 97.25 89 GLU A O 1
ATOM 714 N N . ARG A 1 90 ? -8.531 -0.364 -17.562 1 96.69 90 ARG A N 1
ATOM 715 C CA . ARG A 1 90 ? -9.445 0.744 -17.297 1 96.69 90 ARG A CA 1
ATOM 716 C C . ARG A 1 90 ? -10.453 0.382 -16.219 1 96.69 90 ARG A C 1
ATOM 718 O O . ARG A 1 90 ? -10.68 1.162 -15.289 1 96.69 90 ARG A O 1
ATOM 725 N N . GLU A 1 91 ? -11.031 -0.768 -16.344 1 96.5 91 GLU A N 1
ATOM 726 C CA . GLU A 1 91 ? -12.039 -1.206 -15.375 1 96.5 91 GLU A CA 1
ATOM 727 C C . GLU A 1 91 ? -11.43 -1.371 -13.984 1 96.5 91 GLU A C 1
ATOM 729 O O . GLU A 1 91 ? -11.977 -0.872 -13 1 96.5 91 GLU A O 1
ATOM 734 N N . ILE A 1 92 ? -10.32 -2.031 -13.93 1 97.62 92 ILE A N 1
ATOM 735 C CA . ILE A 1 92 ? -9.672 -2.324 -12.656 1 97.62 92 ILE A CA 1
ATOM 736 C C . ILE A 1 92 ? -9.289 -1.02 -11.961 1 97.62 92 ILE A C 1
ATOM 738 O O . ILE A 1 92 ? -9.391 -0.908 -10.734 1 97.62 92 ILE A O 1
ATOM 742 N N . SER A 1 93 ? -8.875 -0.049 -12.734 1 97.62 93 SER A N 1
ATOM 743 C CA . SER A 1 93 ? -8.414 1.222 -12.188 1 97.62 93 SER A CA 1
ATOM 744 C C . SER A 1 93 ? -9.547 1.971 -11.492 1 97.62 93 SER A C 1
ATOM 746 O O . SER A 1 93 ? -9.297 2.814 -10.633 1 97.62 93 SER A O 1
ATOM 748 N N . THR A 1 94 ? -10.781 1.647 -11.781 1 96.5 94 THR A N 1
ATOM 749 C CA . THR A 1 94 ? -11.922 2.375 -11.242 1 96.5 94 THR A CA 1
ATOM 750 C C . THR A 1 94 ? -12.555 1.608 -10.078 1 96.5 94 THR A C 1
ATOM 752 O O . THR A 1 94 ? -13.461 2.113 -9.414 1 96.5 94 THR A O 1
ATOM 755 N N . CYS A 1 95 ? -12.141 0.418 -9.82 1 97.75 95 CYS A N 1
ATOM 756 C CA . CYS A 1 95 ? -12.703 -0.405 -8.758 1 97.75 95 CYS A CA 1
ATOM 757 C C . CYS A 1 95 ? -12.117 -0.025 -7.402 1 97.75 95 CYS A C 1
ATOM 759 O O . CYS A 1 95 ? -10.93 -0.252 -7.148 1 97.75 95 CYS A O 1
ATOM 761 N N . PRO A 1 96 ? -12.922 0.441 -6.48 1 97.38 96 PRO A N 1
ATOM 762 C CA . PRO A 1 96 ? -12.383 0.819 -5.176 1 97.38 96 PRO A CA 1
ATOM 763 C C . PRO A 1 96 ? -11.938 -0.386 -4.348 1 97.38 96 PRO A C 1
ATOM 765 O O . PRO A 1 96 ? -11.102 -0.251 -3.455 1 97.38 96 PRO A O 1
ATOM 768 N N . GLU A 1 97 ? -12.508 -1.542 -4.688 1 98.38 97 GLU A N 1
ATOM 769 C CA . GLU A 1 97 ? -12.133 -2.766 -3.984 1 98.38 97 GLU A CA 1
ATOM 770 C C . GLU A 1 97 ? -10.688 -3.154 -4.289 1 98.38 97 GLU A C 1
ATOM 772 O O . GLU A 1 97 ? -10.039 -3.826 -3.484 1 98.38 97 GLU A O 1
ATOM 777 N N . VAL A 1 98 ? -10.258 -2.764 -5.484 1 98.81 98 VAL A N 1
ATOM 778 C CA . VAL A 1 98 ? -8.891 -3.062 -5.902 1 98.81 98 VAL A CA 1
ATOM 779 C C . VAL A 1 98 ? -7.949 -1.955 -5.43 1 98.81 98 VAL A C 1
ATOM 781 O O . VAL A 1 98 ? -8.055 -0.81 -5.875 1 98.81 98 VAL A O 1
ATOM 784 N N . THR A 1 99 ? -7.035 -2.354 -4.586 1 98.62 99 THR A N 1
ATOM 785 C CA . THR A 1 99 ? -6.113 -1.345 -4.074 1 98.62 99 THR A CA 1
ATOM 786 C C . THR A 1 99 ? -4.812 -1.352 -4.871 1 98.62 99 THR A C 1
ATOM 788 O O . THR A 1 99 ? -4.133 -0.327 -4.969 1 98.62 99 THR A O 1
ATOM 791 N N . GLU A 1 100 ? -4.445 -2.455 -5.379 1 98.75 100 GLU A N 1
ATOM 792 C CA . GLU A 1 100 ? -3.246 -2.572 -6.203 1 98.75 100 GLU A CA 1
ATOM 793 C C . GLU A 1 100 ? -3.479 -3.508 -7.387 1 98.75 100 GLU A C 1
ATOM 795 O O . GLU A 1 100 ? -4.238 -4.473 -7.281 1 98.75 100 GLU A O 1
ATOM 800 N N . CYS A 1 101 ? -2.799 -3.203 -8.445 1 98.75 101 CYS A N 1
ATOM 801 C CA . CYS A 1 101 ? -2.793 -4.043 -9.641 1 98.75 101 CYS A CA 1
ATOM 802 C C . CYS A 1 101 ? -1.468 -3.926 -10.383 1 98.75 101 CYS A C 1
ATOM 804 O O . CYS A 1 101 ? -1.03 -2.822 -10.711 1 98.75 101 CYS A O 1
ATOM 806 N N . TYR A 1 102 ? -0.916 -5.055 -10.648 1 98.62 102 TYR A N 1
ATOM 807 C CA . TYR A 1 102 ? 0.376 -5.105 -11.328 1 98.62 102 TYR A CA 1
ATOM 808 C C . TYR A 1 102 ? 0.333 -6.07 -12.508 1 98.62 102 TYR A C 1
ATOM 810 O O . TYR A 1 102 ? -0.217 -7.168 -12.398 1 98.62 102 TYR A O 1
ATOM 818 N N . SER A 1 103 ? 0.844 -5.625 -13.656 1 98.25 103 SER A N 1
ATOM 819 C CA . SER A 1 103 ? 1.24 -6.586 -14.68 1 98.25 103 SER A CA 1
ATOM 820 C C . SER A 1 103 ? 2.588 -7.219 -14.352 1 98.25 103 SER A C 1
ATOM 822 O O . SER A 1 103 ? 3.545 -6.516 -14.016 1 98.25 103 SER A O 1
ATOM 824 N N . THR A 1 104 ? 2.668 -8.438 -14.398 1 97.62 104 THR A N 1
ATOM 825 C CA . THR A 1 104 ? 3.848 -9.102 -13.859 1 97.62 104 THR A CA 1
ATOM 826 C C . THR A 1 104 ? 4.395 -10.125 -14.852 1 97.62 104 THR A C 1
ATOM 828 O O . THR A 1 104 ? 3.717 -10.484 -15.812 1 97.62 104 THR A O 1
ATOM 831 N N . THR A 1 105 ? 5.699 -10.398 -14.508 1 95.25 105 THR A N 1
ATOM 832 C CA . THR A 1 105 ? 6.25 -11.594 -15.141 1 95.25 105 THR A CA 1
ATOM 833 C C . THR A 1 105 ? 5.82 -12.852 -14.391 1 95.25 105 THR A C 1
ATOM 835 O O . THR A 1 105 ? 5.305 -12.766 -13.273 1 95.25 105 THR A O 1
ATOM 838 N N . GLY A 1 106 ? 5.715 -13.867 -14.953 1 88 106 GLY A N 1
ATOM 839 C CA . GLY A 1 106 ? 5.387 -15.094 -14.25 1 88 106 GLY A CA 1
ATOM 840 C C . GLY A 1 106 ? 4.176 -15.805 -14.828 1 88 106 GLY A C 1
ATOM 841 O O . GLY A 1 106 ? 3.9 -15.703 -16.016 1 88 106 GLY A O 1
ATOM 842 N N . GLU A 1 107 ? 3.477 -16.328 -13.75 1 89 107 GLU A N 1
ATOM 843 C CA . GLU A 1 107 ? 2.418 -17.234 -14.203 1 89 107 GLU A CA 1
ATOM 844 C C . GLU A 1 107 ? 1.134 -16.469 -14.5 1 89 107 GLU A C 1
ATOM 846 O O . GLU A 1 107 ? 0.342 -16.875 -15.352 1 89 107 GLU A O 1
ATOM 851 N N . ALA A 1 108 ? 0.953 -15.391 -13.812 1 95.62 108 ALA A N 1
ATOM 852 C CA . ALA A 1 108 ? -0.251 -14.602 -14.047 1 95.62 108 ALA A CA 1
ATOM 853 C C . ALA A 1 108 ? 0.059 -13.367 -14.883 1 95.62 108 ALA A C 1
ATOM 855 O O . ALA A 1 108 ? 1.171 -12.836 -14.828 1 95.62 108 ALA A O 1
ATOM 856 N N . ASP A 1 109 ? -0.915 -12.945 -15.656 1 97.06 109 ASP A N 1
ATOM 857 C CA . ASP A 1 109 ? -0.767 -11.695 -16.391 1 97.06 109 ASP A CA 1
ATOM 858 C C . ASP A 1 109 ? -0.835 -10.492 -15.453 1 97.06 109 ASP A C 1
ATOM 860 O O . ASP A 1 109 ? -0.08 -9.531 -15.609 1 97.06 109 ASP A O 1
ATOM 864 N N . TYR A 1 110 ? -1.766 -10.586 -14.492 1 98.19 110 TYR A N 1
ATOM 865 C CA . TYR A 1 110 ? -1.936 -9.523 -13.508 1 98.19 110 TYR A CA 1
ATOM 866 C C . TYR A 1 110 ? -2.1 -10.102 -12.109 1 98.19 110 TYR A C 1
ATOM 868 O O . TYR A 1 110 ? -2.691 -11.164 -11.93 1 98.19 110 TYR A O 1
ATOM 876 N N . ILE A 1 111 ? -1.584 -9.375 -11.133 1 98.5 111 ILE A N 1
ATOM 877 C CA . ILE A 1 111 ? -1.867 -9.648 -9.727 1 98.5 111 ILE A CA 1
ATOM 878 C C . ILE A 1 111 ? -2.557 -8.445 -9.094 1 98.5 111 ILE A C 1
ATOM 880 O O . ILE A 1 111 ? -2.053 -7.32 -9.18 1 98.5 111 ILE A O 1
ATOM 884 N N . LEU A 1 112 ? -3.711 -8.664 -8.539 1 98.81 112 LEU A N 1
ATOM 885 C CA . LEU A 1 112 ? -4.508 -7.641 -7.879 1 98.81 112 LEU A CA 1
ATOM 886 C C . LEU A 1 112 ? -4.523 -7.852 -6.367 1 98.81 112 LEU A C 1
ATOM 888 O O . LEU A 1 112 ? -4.621 -8.992 -5.898 1 98.81 112 LEU A O 1
ATOM 892 N N . LYS A 1 113 ? -4.438 -6.812 -5.664 1 98.81 113 LYS A N 1
ATOM 893 C CA . LYS A 1 113 ? -4.816 -6.832 -4.254 1 98.81 113 LYS A CA 1
ATOM 894 C C . LYS A 1 113 ? -6.23 -6.293 -4.059 1 98.81 113 LYS A C 1
ATOM 896 O O . LYS A 1 113 ? -6.543 -5.176 -4.48 1 98.81 113 LYS A O 1
ATOM 901 N N . ILE A 1 114 ? -7.07 -7.082 -3.459 1 98.88 114 ILE A N 1
ATOM 902 C CA . ILE A 1 114 ? -8.484 -6.758 -3.336 1 98.88 114 ILE A CA 1
ATOM 903 C C . ILE A 1 114 ? -8.906 -6.824 -1.868 1 98.88 114 ILE A C 1
ATOM 905 O O . ILE A 1 114 ? -8.508 -7.742 -1.146 1 98.88 114 ILE A O 1
ATOM 909 N N . VAL A 1 115 ? -9.695 -5.859 -1.449 1 98.81 115 VAL A N 1
ATOM 910 C CA . VAL A 1 115 ? -10.25 -5.875 -0.097 1 98.81 115 VAL A CA 1
ATOM 911 C C . VAL A 1 115 ? -11.773 -5.875 -0.157 1 98.81 115 VAL A C 1
ATOM 913 O O . VAL A 1 115 ? -12.367 -5.277 -1.059 1 98.81 115 VAL A O 1
ATOM 916 N N . ALA A 1 116 ? -12.367 -6.547 0.741 1 98.5 116 ALA A N 1
ATOM 917 C CA . ALA A 1 116 ? -13.82 -6.645 0.831 1 98.5 116 ALA A CA 1
ATOM 918 C C . ALA A 1 116 ? -14.266 -6.887 2.271 1 98.5 116 ALA A C 1
ATOM 920 O O . ALA A 1 116 ? -13.477 -7.32 3.109 1 98.5 116 ALA A O 1
ATOM 921 N N . PRO A 1 117 ? -15.523 -6.617 2.553 1 97.38 117 PRO A N 1
ATOM 922 C CA . PRO A 1 117 ? -16.016 -6.824 3.914 1 97.38 117 PRO A CA 1
ATOM 923 C C . PRO A 1 117 ? -16.016 -8.297 4.328 1 97.38 117 PRO A C 1
ATOM 925 O O . PRO A 1 117 ? -15.758 -8.609 5.492 1 97.38 117 PRO A O 1
ATOM 928 N N . ASP A 1 118 ? -16.344 -9.141 3.414 1 97.62 118 ASP A N 1
ATOM 929 C CA . ASP A 1 118 ? -16.422 -10.578 3.668 1 97.62 118 ASP A CA 1
ATOM 930 C C . ASP A 1 118 ? -16.328 -11.375 2.367 1 97.62 118 ASP A C 1
ATOM 932 O O . ASP A 1 118 ? -16.188 -10.789 1.288 1 97.62 118 ASP A O 1
ATOM 936 N N . ILE A 1 119 ? -16.375 -12.648 2.521 1 97.5 119 ILE A N 1
ATOM 937 C CA . ILE A 1 119 ? -16.172 -13.539 1.382 1 97.5 119 ILE A CA 1
ATOM 938 C C . ILE A 1 119 ? -17.312 -13.383 0.385 1 97.5 119 ILE A C 1
ATOM 940 O O . ILE A 1 119 ? -17.109 -13.453 -0.828 1 97.5 119 ILE A O 1
ATOM 944 N N . LYS A 1 120 ? -18.516 -13.188 0.922 1 98.38 120 LYS A N 1
ATOM 945 C CA . LYS A 1 120 ? -19.672 -12.992 0.038 1 98.38 120 LYS A CA 1
ATOM 946 C C . LYS A 1 120 ? -19.484 -11.75 -0.828 1 98.38 120 LYS A C 1
ATOM 948 O O . LYS A 1 120 ? -19.719 -11.789 -2.039 1 98.38 120 LYS A O 1
ATOM 953 N N . ALA A 1 121 ? -19.125 -10.672 -0.182 1 98.44 121 ALA A N 1
ATOM 954 C CA . ALA A 1 121 ? -18.875 -9.43 -0.918 1 98.44 121 ALA A CA 1
ATOM 955 C C . ALA A 1 121 ? -17.75 -9.617 -1.937 1 98.44 121 ALA A C 1
ATOM 957 O O . ALA A 1 121 ? -17.812 -9.07 -3.043 1 98.44 121 ALA A O 1
ATOM 958 N N . TYR A 1 122 ? -16.719 -10.367 -1.57 1 98.56 122 TYR A N 1
ATOM 959 C CA . TYR A 1 122 ? -15.625 -10.664 -2.49 1 98.56 122 TYR A CA 1
ATOM 960 C C . TYR A 1 122 ? -16.125 -11.438 -3.703 1 98.56 122 TYR A C 1
ATOM 962 O O . TYR A 1 122 ? -15.789 -11.109 -4.844 1 98.56 122 TYR A O 1
ATOM 970 N N . ASP A 1 123 ? -16.891 -12.414 -3.404 1 98.06 123 ASP A N 1
ATOM 971 C CA . ASP A 1 123 ? -17.453 -13.227 -4.473 1 98.06 123 ASP A CA 1
ATOM 972 C C . ASP A 1 123 ? -18.297 -12.375 -5.418 1 98.06 123 ASP A C 1
ATOM 974 O O . ASP A 1 123 ? -18.172 -12.484 -6.641 1 98.06 123 ASP A O 1
ATOM 978 N N . VAL A 1 124 ? -19.125 -11.562 -4.844 1 98.5 124 VAL A N 1
ATOM 979 C CA . VAL A 1 124 ? -19.969 -10.672 -5.637 1 98.5 124 VAL A CA 1
ATOM 980 C C . VAL A 1 124 ? -19.094 -9.758 -6.488 1 98.5 124 VAL A C 1
ATOM 982 O O . VAL A 1 124 ? -19.344 -9.562 -7.68 1 98.5 124 VAL A O 1
ATOM 985 N N . PHE A 1 125 ? -18.078 -9.219 -5.922 1 98.62 125 PHE A N 1
ATOM 986 C CA . PHE A 1 125 ? -17.172 -8.336 -6.648 1 98.62 125 PHE A CA 1
ATOM 987 C C . PHE A 1 125 ? -16.547 -9.062 -7.836 1 98.62 125 PHE A C 1
ATOM 989 O O . PHE A 1 125 ? -16.531 -8.539 -8.953 1 98.62 125 PHE A O 1
ATOM 996 N N . LEU A 1 126 ? -16.031 -10.305 -7.633 1 98.25 126 LEU A N 1
ATOM 997 C CA . LEU A 1 126 ? -15.422 -11.078 -8.719 1 98.25 126 LEU A CA 1
ATOM 998 C C . LEU A 1 126 ? -16.422 -11.312 -9.844 1 98.25 126 LEU A C 1
ATOM 1000 O O . LEU A 1 126 ? -16.109 -11.086 -11.016 1 98.25 126 LEU A O 1
ATOM 1004 N N . HIS A 1 127 ? -17.594 -11.633 -9.477 1 97.56 127 HIS A N 1
ATOM 1005 C CA . HIS A 1 127 ? -18.609 -12.023 -10.453 1 97.56 127 HIS A CA 1
ATOM 1006 C C . HIS A 1 127 ? -19.172 -10.812 -11.188 1 97.56 127 HIS A C 1
ATOM 1008 O O . HIS A 1 127 ? -19.406 -10.867 -12.391 1 97.56 127 HIS A O 1
ATOM 1014 N N . GLU A 1 128 ? -19.281 -9.742 -10.445 1 97.62 128 GLU A N 1
ATOM 1015 C CA . GLU A 1 128 ? -20 -8.602 -11.023 1 97.62 128 GLU A CA 1
ATOM 1016 C C . GLU A 1 128 ? -19.031 -7.633 -11.703 1 97.62 128 GLU A C 1
ATOM 1018 O O . GLU A 1 128 ? -19.438 -6.812 -12.523 1 97.62 128 GLU A O 1
ATOM 1023 N N . ARG A 1 129 ? -17.812 -7.711 -11.359 1 97.12 129 ARG A N 1
ATOM 1024 C CA . ARG A 1 129 ? -16.875 -6.73 -11.914 1 97.12 129 ARG A CA 1
ATOM 1025 C C . ARG A 1 129 ? -15.781 -7.41 -12.719 1 97.12 129 ARG A C 1
ATOM 1027 O O . ARG A 1 129 ? -15.602 -7.125 -13.898 1 97.12 129 ARG A O 1
ATOM 1034 N N . ILE A 1 130 ? -15.172 -8.414 -12.172 1 97.25 130 ILE A N 1
ATOM 1035 C CA . ILE A 1 130 ? -13.969 -8.977 -12.773 1 97.25 130 ILE A CA 1
ATOM 1036 C C . ILE A 1 130 ? -14.352 -9.961 -13.875 1 97.25 130 ILE A C 1
ATOM 1038 O O . ILE A 1 130 ? -13.906 -9.828 -15.016 1 97.25 130 ILE A O 1
ATOM 1042 N N . PHE A 1 131 ? -15.211 -10.867 -13.555 1 96.19 131 PHE A N 1
ATOM 1043 C CA . PHE A 1 131 ? -15.547 -11.93 -14.484 1 96.19 131 PHE A CA 1
ATOM 1044 C C . PHE A 1 131 ? -16.391 -11.391 -15.633 1 96.19 131 PHE A C 1
ATOM 1046 O O . PHE A 1 131 ? -16.562 -12.062 -16.656 1 96.19 131 PHE A O 1
ATOM 1053 N N . LYS A 1 132 ? -16.875 -10.211 -15.5 1 95 132 LYS A N 1
ATOM 1054 C CA . LYS A 1 132 ? -17.641 -9.602 -16.578 1 95 132 LYS A CA 1
ATOM 1055 C C . LYS A 1 132 ? -16.734 -8.961 -17.625 1 95 132 LYS A C 1
ATOM 1057 O O . LYS A 1 132 ? -17.188 -8.586 -18.703 1 95 132 LYS A O 1
ATOM 1062 N N . ILE A 1 133 ? -15.539 -8.82 -17.312 1 94.56 133 ILE A N 1
ATOM 1063 C CA . ILE A 1 133 ? -14.578 -8.328 -18.297 1 94.56 133 ILE A CA 1
ATOM 1064 C C . ILE A 1 133 ? -14.227 -9.438 -19.281 1 94.56 133 ILE A C 1
ATOM 1066 O O . ILE A 1 133 ? -13.617 -10.445 -18.906 1 94.56 133 ILE A O 1
ATOM 1070 N N . PRO A 1 134 ? -14.461 -9.273 -20.531 1 91.88 134 PRO A N 1
ATOM 1071 C CA . PRO A 1 134 ? -14.336 -10.367 -21.5 1 91.88 134 PRO A CA 1
ATOM 1072 C C . PRO A 1 134 ? -12.914 -10.906 -21.594 1 91.88 134 PRO A C 1
ATOM 1074 O O . PRO A 1 134 ? -12.719 -12.102 -21.859 1 91.88 134 PRO A O 1
ATOM 1077 N N . ALA A 1 135 ? -12.008 -10.102 -21.391 1 93.88 135 ALA A N 1
ATOM 1078 C CA . ALA A 1 135 ? -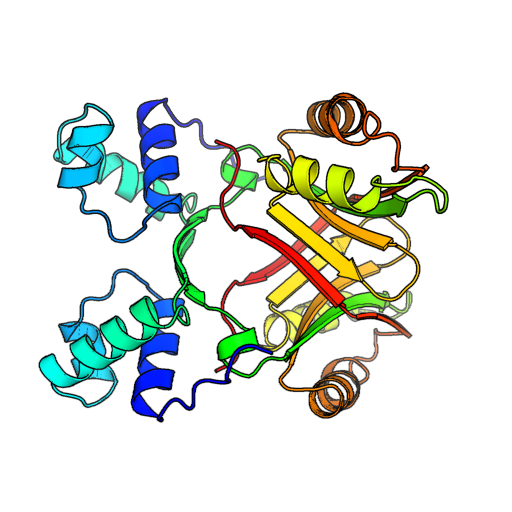10.609 -10.492 -21.578 1 93.88 135 ALA A CA 1
ATOM 1079 C C . ALA A 1 135 ? -10.156 -11.438 -20.469 1 93.88 135 ALA A C 1
ATOM 1081 O O . ALA A 1 135 ? -9.117 -12.086 -20.578 1 93.88 135 ALA A O 1
ATOM 1082 N N . VAL A 1 136 ? -10.914 -11.516 -19.344 1 96.69 136 VAL A N 1
ATOM 1083 C CA . VAL A 1 136 ? -10.477 -12.305 -18.203 1 96.69 136 VAL A CA 1
ATOM 1084 C C . VAL A 1 136 ? -10.781 -13.781 -18.438 1 96.69 136 VAL A C 1
ATOM 1086 O O . VAL A 1 136 ? -11.938 -14.156 -18.656 1 96.69 136 VAL A O 1
ATOM 1089 N N . SER A 1 137 ? -9.773 -14.508 -18.375 1 96.06 137 SER A N 1
ATOM 1090 C CA . SER A 1 137 ? -9.93 -15.938 -18.641 1 96.06 137 SER A CA 1
ATOM 1091 C C . SER A 1 137 ? -9.961 -16.734 -17.328 1 96.06 137 SER A C 1
ATOM 1093 O O . SER A 1 137 ? -10.711 -17.703 -17.203 1 96.06 137 SER A O 1
ATOM 1095 N N . GLN A 1 138 ? -9.164 -16.391 -16.406 1 97 138 GLN A N 1
ATOM 1096 C CA . GLN A 1 138 ? -9.047 -17.125 -15.148 1 97 138 GLN A CA 1
ATOM 1097 C C . GLN A 1 138 ? -8.594 -16.203 -14.016 1 97 138 GLN A C 1
ATOM 1099 O O . GLN A 1 138 ? -7.77 -15.312 -14.219 1 97 138 GLN A O 1
ATOM 1104 N N . VAL A 1 139 ? -9.164 -16.484 -12.891 1 97.56 139 VAL A N 1
ATOM 1105 C CA . VAL A 1 139 ? -8.734 -15.812 -11.672 1 97.56 139 VAL A CA 1
ATOM 1106 C C . VAL A 1 139 ? -8.43 -16.859 -10.594 1 97.56 139 VAL A C 1
ATOM 1108 O O . VAL A 1 139 ? -9.258 -17.734 -10.312 1 97.56 139 VAL A O 1
ATOM 1111 N N . ARG A 1 140 ? -7.27 -16.812 -10.102 1 97.31 140 ARG A N 1
ATOM 1112 C CA . ARG A 1 140 ? -6.898 -17.609 -8.93 1 97.31 140 ARG A CA 1
ATOM 1113 C C . ARG A 1 140 ? -6.664 -16.719 -7.715 1 97.31 140 ARG A C 1
ATOM 1115 O O . ARG A 1 140 ? -5.828 -15.805 -7.754 1 97.31 140 ARG A O 1
ATOM 1122 N N . THR A 1 141 ? -7.395 -17.062 -6.691 1 97.5 141 THR A N 1
ATOM 1123 C CA . THR A 1 141 ? -7.375 -16.188 -5.523 1 97.5 141 THR A CA 1
ATOM 1124 C C . THR A 1 141 ? -6.52 -16.797 -4.414 1 97.5 141 THR A C 1
ATOM 1126 O O . THR A 1 141 ? -6.688 -17.969 -4.055 1 97.5 141 THR A O 1
ATOM 1129 N N . SER A 1 142 ? -5.562 -16.062 -3.928 1 97.88 142 SER A N 1
ATOM 1130 C CA . SER A 1 142 ? -4.895 -16.328 -2.658 1 97.88 142 SER A CA 1
ATOM 1131 C C . SER A 1 142 ? -5.434 -15.438 -1.547 1 97.88 142 SER A C 1
ATOM 1133 O O . SER A 1 142 ? -5.184 -14.227 -1.536 1 97.88 142 SER A O 1
ATOM 1135 N N . VAL A 1 143 ? -6.145 -16.047 -0.658 1 98.12 143 VAL A N 1
ATOM 1136 C CA . VAL A 1 143 ? -6.73 -15.266 0.426 1 98.12 143 VAL A CA 1
ATOM 1137 C C . VAL A 1 143 ? -5.68 -15.016 1.505 1 98.12 143 VAL A C 1
ATOM 1139 O O . VAL A 1 143 ? -4.945 -15.93 1.891 1 98.12 143 VAL A O 1
ATOM 1142 N N . VAL A 1 144 ? -5.59 -13.82 1.946 1 98.56 144 VAL A N 1
ATOM 1143 C CA . VAL A 1 144 ? -4.652 -13.445 3.002 1 98.56 144 VAL A CA 1
ATOM 1144 C C . VAL A 1 144 ? -5.152 -13.977 4.344 1 98.56 144 VAL A C 1
ATOM 1146 O O . VAL A 1 144 ? -6.246 -13.617 4.789 1 98.56 144 VAL A O 1
ATOM 1149 N N . LEU A 1 145 ? -4.359 -14.82 4.91 1 97.69 145 LEU A N 1
ATOM 1150 C CA . LEU A 1 145 ? -4.668 -15.336 6.238 1 97.69 145 LEU A CA 1
ATOM 1151 C C . LEU A 1 145 ? -4.137 -14.406 7.324 1 97.69 145 LEU A C 1
ATOM 1153 O O . LEU A 1 145 ? -4.801 -14.188 8.336 1 97.69 145 LEU A O 1
ATOM 1157 N N . ARG A 1 146 ? -2.951 -13.938 7.109 1 97.44 146 ARG A N 1
ATOM 1158 C CA . ARG A 1 146 ? -2.309 -13 8.023 1 97.44 146 ARG A CA 1
ATOM 1159 C C . ARG A 1 146 ? -1.543 -11.922 7.262 1 97.44 146 ARG A C 1
ATOM 1161 O O . ARG A 1 146 ? -0.908 -12.211 6.246 1 97.44 146 ARG A O 1
ATOM 1168 N N . GLU A 1 147 ? -1.678 -10.766 7.762 1 97.94 147 GLU A N 1
ATOM 1169 C CA . GLU A 1 147 ? -0.857 -9.648 7.301 1 97.94 147 GLU A CA 1
ATOM 1170 C C . GLU A 1 147 ? 0.377 -9.469 8.18 1 97.94 147 GLU A C 1
ATOM 1172 O O . GLU A 1 147 ? 0.287 -8.93 9.281 1 97.94 147 GLU A O 1
ATOM 1177 N N . ILE A 1 148 ? 1.507 -9.906 7.695 1 97.94 148 ILE A N 1
ATOM 1178 C CA . ILE A 1 148 ? 2.74 -9.883 8.477 1 97.94 148 ILE A CA 1
ATOM 1179 C C . ILE A 1 148 ? 3.355 -8.484 8.422 1 97.94 148 ILE A C 1
ATOM 1181 O O . ILE A 1 148 ? 3.928 -8.008 9.406 1 97.94 148 ILE A O 1
ATOM 1185 N N . LYS A 1 149 ? 3.258 -7.914 7.293 1 98 149 LYS A N 1
ATOM 1186 C CA . LYS A 1 149 ? 3.793 -6.57 7.098 1 98 149 LYS A CA 1
ATOM 1187 C C . LYS A 1 149 ? 3.002 -5.812 6.035 1 98 149 LYS A C 1
ATOM 1189 O O . LYS A 1 149 ? 2.686 -6.363 4.977 1 98 149 LYS A O 1
ATOM 1194 N N . PHE A 1 150 ? 2.59 -4.703 6.344 1 97.88 150 PHE A N 1
ATOM 1195 C CA . PHE A 1 150 ? 2.111 -3.697 5.406 1 97.88 150 PHE A CA 1
ATOM 1196 C C . PHE A 1 150 ? 2.73 -2.338 5.707 1 97.88 150 PHE A C 1
ATOM 1198 O O . PHE A 1 150 ? 2.451 -1.74 6.75 1 97.88 150 PHE A O 1
ATOM 1205 N N . ASP A 1 151 ? 3.57 -1.883 4.824 1 96.88 151 ASP A N 1
ATOM 1206 C CA . ASP A 1 151 ? 4.219 -0.584 4.98 1 96.88 151 ASP A CA 1
ATOM 1207 C C . ASP A 1 151 ? 4.348 0.13 3.635 1 96.88 151 ASP A C 1
ATOM 1209 O O . ASP A 1 151 ? 4.645 -0.5 2.617 1 96.88 151 ASP A O 1
ATOM 1213 N N . THR A 1 152 ? 4.031 1.401 3.658 1 98 152 THR A N 1
ATOM 1214 C CA . THR A 1 152 ? 4.176 2.18 2.432 1 98 152 THR A CA 1
ATOM 1215 C C . THR A 1 152 ? 5.539 2.857 2.377 1 98 152 THR A C 1
ATOM 1217 O O . THR A 1 152 ? 5.895 3.473 1.37 1 98 152 THR A O 1
ATOM 1220 N N . GLN A 1 153 ? 6.312 2.734 3.467 1 97.81 153 GLN A N 1
ATOM 1221 C CA . GLN A 1 153 ? 7.621 3.373 3.492 1 97.81 153 GLN A CA 1
ATOM 1222 C C . GLN A 1 153 ? 8.578 2.707 2.506 1 97.81 153 GLN A C 1
ATOM 1224 O O . GLN A 1 153 ? 8.672 1.479 2.453 1 97.81 153 GLN A O 1
ATOM 1229 N N . LEU A 1 154 ? 9.234 3.518 1.729 1 98.12 154 LEU A N 1
ATOM 1230 C CA . LEU A 1 154 ? 10.281 3.061 0.822 1 98.12 154 LEU A CA 1
ATOM 1231 C C . LEU A 1 154 ? 11.656 3.182 1.472 1 98.12 154 LEU A C 1
ATOM 1233 O O . LEU A 1 154 ? 11.867 4.055 2.316 1 98.12 154 LEU A O 1
ATOM 1237 N N . PRO A 1 155 ? 12.5 2.275 1.083 1 95.56 155 PRO A N 1
ATOM 1238 C CA . PRO A 1 155 ? 13.852 2.336 1.655 1 95.56 155 PRO A CA 1
ATOM 1239 C C . PRO A 1 155 ? 14.695 3.459 1.058 1 95.56 155 PRO A C 1
ATOM 1241 O O . PRO A 1 155 ? 15.219 3.318 -0.05 1 95.56 155 PRO A O 1
ATOM 1244 N N . LEU A 1 156 ? 14.773 4.574 1.755 1 92.06 156 LEU A N 1
ATOM 1245 C CA . LEU A 1 156 ? 15.523 5.727 1.26 1 92.06 156 LEU A CA 1
ATOM 1246 C C . LEU A 1 156 ? 16.766 5.969 2.107 1 92.06 156 LEU A C 1
ATOM 1248 O O . LEU A 1 156 ? 16.797 5.637 3.293 1 92.06 156 LEU A O 1
ATOM 1252 N N . MET B 1 1 ? -9.891 -11.422 17.594 1 43.91 1 MET B N 1
ATOM 1253 C CA . MET B 1 1 ? -10.617 -10.711 16.547 1 43.91 1 MET B CA 1
ATOM 1254 C C . MET B 1 1 ? -10.859 -9.258 16.938 1 43.91 1 MET B C 1
ATOM 1256 O O . MET B 1 1 ? -11.508 -8.984 17.953 1 43.91 1 MET B O 1
ATOM 1260 N N . GLU B 1 2 ? -10.008 -8.367 16.562 1 54.59 2 GLU B N 1
ATOM 1261 C CA . GLU B 1 2 ? -10.18 -7.066 17.203 1 54.59 2 GLU B CA 1
ATOM 1262 C C . GLU B 1 2 ? -11.555 -6.48 16.891 1 54.59 2 GLU B C 1
ATOM 1264 O O . GLU B 1 2 ? -12.141 -6.77 15.836 1 54.59 2 GLU B O 1
ATOM 1269 N N . ALA B 1 3 ? -12.094 -5.934 17.828 1 57.78 3 ALA B N 1
ATOM 1270 C CA . ALA B 1 3 ? -13.453 -5.398 17.859 1 57.78 3 ALA B CA 1
ATOM 1271 C C . ALA B 1 3 ? -13.688 -4.414 16.719 1 57.78 3 ALA B C 1
ATOM 1273 O O . ALA B 1 3 ? -12.859 -3.541 16.453 1 57.78 3 ALA B O 1
ATOM 1274 N N . GLN B 1 4 ? -14.523 -4.758 15.758 1 69.69 4 GLN B N 1
ATOM 1275 C CA . GLN B 1 4 ? -15.008 -3.854 14.727 1 69.69 4 GLN B CA 1
ATOM 1276 C C . GLN B 1 4 ? -15.586 -2.578 15.328 1 69.69 4 GLN B C 1
ATOM 1278 O O . GLN B 1 4 ? -16.312 -2.629 16.328 1 69.69 4 GLN B O 1
ATOM 1283 N N . VAL B 1 5 ? -14.922 -1.476 14.867 1 76.56 5 VAL B N 1
ATOM 1284 C CA . VAL B 1 5 ? -15.414 -0.202 15.375 1 76.56 5 VAL B CA 1
ATOM 1285 C C . VAL B 1 5 ? -16.609 0.258 14.539 1 76.56 5 VAL B C 1
ATOM 1287 O O . VAL B 1 5 ? -16.594 0.149 13.312 1 76.56 5 VAL B O 1
ATOM 1290 N N . THR B 1 6 ? -17.656 0.454 15.156 1 81.31 6 THR B N 1
ATOM 1291 C CA . THR B 1 6 ? -18.812 1.029 14.461 1 81.31 6 THR B CA 1
ATOM 1292 C C . THR B 1 6 ? -18.641 2.535 14.289 1 81.31 6 THR B C 1
ATOM 1294 O O . THR B 1 6 ? -18.562 3.275 15.273 1 81.31 6 THR B O 1
ATOM 1297 N N . LEU B 1 7 ? -18.438 2.898 13.062 1 90.75 7 LEU B N 1
ATOM 1298 C CA . LEU B 1 7 ? -18.25 4.316 12.766 1 90.75 7 LEU B CA 1
ATOM 1299 C C . LEU B 1 7 ? -19.547 4.945 12.25 1 90.75 7 LEU B C 1
ATOM 1301 O O . LEU B 1 7 ? -20.266 4.328 11.469 1 90.75 7 LEU B O 1
ATOM 1305 N N . ASP B 1 8 ? -19.812 6.059 12.75 1 91.75 8 ASP B N 1
ATOM 1306 C CA . ASP B 1 8 ? -20.953 6.773 12.195 1 91.75 8 ASP B CA 1
ATOM 1307 C C . ASP B 1 8 ? -20.609 7.383 10.836 1 91.75 8 ASP B C 1
ATOM 1309 O O . ASP B 1 8 ? -19.484 7.266 10.367 1 91.75 8 ASP B O 1
ATOM 1313 N N . SER B 1 9 ? -21.562 7.969 10.211 1 94.38 9 SER B N 1
ATOM 1314 C CA . SER B 1 9 ? -21.406 8.477 8.859 1 94.38 9 SER B CA 1
ATOM 1315 C C . SER B 1 9 ? -20.406 9.625 8.812 1 94.38 9 SER B C 1
ATOM 1317 O O . SER B 1 9 ? -19.688 9.789 7.82 1 94.38 9 SER B O 1
ATOM 1319 N N . PHE B 1 10 ? -20.359 10.422 9.828 1 95.69 10 PHE B N 1
ATOM 1320 C CA . PHE B 1 10 ? -19.406 11.531 9.875 1 95.69 10 PHE B CA 1
ATOM 1321 C C . PHE B 1 10 ? -17.984 11.016 9.906 1 95.69 10 PHE B C 1
ATOM 1323 O O . PHE B 1 10 ? -17.109 11.523 9.188 1 95.69 10 PHE B O 1
ATOM 1330 N N . SER B 1 11 ? -17.766 9.992 10.75 1 97.25 11 SER B N 1
ATOM 1331 C CA . SER B 1 11 ? -16.438 9.406 10.867 1 97.25 11 SER B CA 1
ATOM 1332 C C . SER B 1 11 ? -15.969 8.82 9.539 1 97.25 11 SER B C 1
ATOM 1334 O O . SER B 1 11 ? -14.805 8.961 9.164 1 97.25 11 SER B O 1
ATOM 1336 N N . GLN B 1 12 ? -16.859 8.234 8.852 1 96.75 12 GLN B N 1
ATOM 1337 C CA . GLN B 1 12 ? -16.516 7.676 7.547 1 96.75 12 GLN B CA 1
ATOM 1338 C C . GLN B 1 12 ? -16.141 8.773 6.562 1 96.75 12 GLN B C 1
ATOM 1340 O O . GLN B 1 12 ? -15.164 8.633 5.812 1 96.75 12 GLN B O 1
ATOM 1345 N N . LYS B 1 13 ? -16.891 9.781 6.551 1 97.62 13 LYS B N 1
ATOM 1346 C CA . LYS B 1 13 ? -16.594 10.914 5.676 1 97.62 13 LYS B CA 1
ATOM 1347 C C . LYS B 1 13 ? -15.242 11.523 6.012 1 97.62 13 LYS B C 1
ATOM 1349 O O . LYS B 1 13 ? -14.469 11.875 5.113 1 97.62 13 LYS B O 1
ATOM 1354 N N . ILE B 1 14 ? -15 11.664 7.285 1 98.38 14 ILE B N 1
ATOM 1355 C CA . ILE B 1 14 ? -13.727 12.195 7.746 1 98.38 14 ILE B CA 1
ATOM 1356 C C . ILE B 1 14 ? -12.578 11.328 7.223 1 98.38 14 ILE B C 1
ATOM 1358 O O . ILE B 1 14 ? -11.602 11.852 6.68 1 98.38 14 ILE B O 1
ATOM 1362 N N . LEU B 1 15 ? -12.734 10.039 7.363 1 98.56 15 LEU B N 1
ATOM 1363 C CA . LEU B 1 15 ? -11.703 9.109 6.922 1 98.56 15 LEU B CA 1
ATOM 1364 C C . LEU B 1 15 ? -11.492 9.203 5.414 1 98.56 15 LEU B C 1
ATOM 1366 O O . LEU B 1 15 ? -10.352 9.117 4.938 1 98.56 15 LEU B O 1
ATOM 1370 N N . ARG B 1 16 ? -12.562 9.352 4.656 1 98.19 16 ARG B N 1
ATOM 1371 C CA . ARG B 1 16 ? -12.445 9.516 3.213 1 98.19 16 ARG B CA 1
ATOM 1372 C C . ARG B 1 16 ? -11.609 10.742 2.873 1 98.19 16 ARG B C 1
ATOM 1374 O O . ARG B 1 16 ? -10.727 10.68 2.012 1 98.19 16 ARG B O 1
ATOM 1381 N N . LEU B 1 17 ? -11.844 11.797 3.557 1 98.5 17 LEU B N 1
ATOM 1382 C CA . LEU B 1 17 ? -11.133 13.047 3.297 1 98.5 17 LEU B CA 1
ATOM 1383 C C . LEU B 1 17 ? -9.664 12.914 3.682 1 98.5 17 LEU B C 1
ATOM 1385 O O . LEU B 1 17 ? -8.781 13.391 2.959 1 98.5 17 LEU B O 1
ATOM 1389 N N . LEU B 1 18 ? -9.406 12.258 4.801 1 98.69 18 LEU B N 1
ATOM 1390 C CA . LEU B 1 18 ? -8.031 12.102 5.266 1 98.69 18 LEU B CA 1
ATOM 1391 C C . LEU B 1 18 ? -7.25 11.172 4.344 1 98.69 18 LEU B C 1
ATOM 1393 O O . LEU B 1 18 ? -6.043 11.352 4.16 1 98.69 18 LEU B O 1
ATOM 1397 N N . GLN B 1 19 ? -7.949 10.188 3.744 1 98.69 19 GLN B N 1
ATOM 1398 C CA . GLN B 1 19 ? -7.285 9.32 2.777 1 98.69 19 GLN B CA 1
ATOM 1399 C C . GLN B 1 19 ? -6.891 10.094 1.521 1 98.69 19 GLN B C 1
ATOM 1401 O O . GLN B 1 19 ? -5.887 9.773 0.878 1 98.69 19 GLN B O 1
ATOM 1406 N N . LEU B 1 20 ? -7.66 11.078 1.225 1 97.81 20 LEU B N 1
ATOM 1407 C CA . LEU B 1 20 ? -7.402 11.883 0.036 1 97.81 20 LEU B CA 1
ATOM 1408 C C . LEU B 1 20 ? -6.289 12.898 0.295 1 97.81 20 LEU B C 1
ATOM 1410 O O . LEU B 1 20 ? -5.488 13.18 -0.596 1 97.81 20 LEU B O 1
ATOM 1414 N N . ASP B 1 21 ? -6.316 13.391 1.485 1 98.19 21 ASP B N 1
ATOM 1415 C CA . ASP B 1 21 ? -5.32 14.375 1.908 1 98.19 21 ASP B CA 1
ATOM 1416 C C . ASP B 1 21 ? -5.195 14.406 3.43 1 98.19 21 ASP B C 1
ATOM 1418 O O . ASP B 1 21 ? -6.027 15.008 4.113 1 98.19 21 ASP B O 1
ATOM 1422 N N . ALA B 1 22 ? -4.109 13.922 3.891 1 98.12 22 ALA B N 1
ATOM 1423 C CA . ALA B 1 22 ? -3.9 13.797 5.328 1 98.12 22 ALA B CA 1
ATOM 1424 C C . ALA B 1 22 ? -3.496 15.133 5.945 1 98.12 22 ALA B C 1
ATOM 1426 O O . ALA B 1 22 ? -3.447 15.266 7.172 1 98.12 22 ALA B O 1
ATOM 1427 N N . ARG B 1 23 ? -3.207 16.078 5.188 1 97.12 23 ARG B N 1
ATOM 1428 C CA . ARG B 1 23 ? -2.721 17.359 5.703 1 97.12 23 ARG B CA 1
ATOM 1429 C C . ARG B 1 23 ? -3.867 18.344 5.887 1 97.12 23 ARG B C 1
ATOM 1431 O O . ARG B 1 23 ? -3.664 19.453 6.387 1 97.12 23 ARG B O 1
ATOM 1438 N N . ARG B 1 24 ? -5.027 17.953 5.461 1 96.75 24 ARG B N 1
ATOM 1439 C CA . ARG B 1 24 ? -6.184 18.812 5.699 1 96.75 24 ARG B CA 1
ATOM 1440 C C . ARG B 1 24 ? -6.309 19.156 7.176 1 96.75 24 ARG B C 1
ATOM 1442 O O . ARG B 1 24 ? -6.129 18.297 8.039 1 96.75 24 ARG B O 1
ATOM 1449 N N . SER B 1 25 ? -6.664 20.422 7.402 1 96.75 25 SER B N 1
ATOM 1450 C CA . SER B 1 25 ? -6.902 20.844 8.781 1 96.75 25 SER B CA 1
ATOM 1451 C C . SER B 1 25 ? -8.25 20.344 9.281 1 96.75 25 SER B C 1
ATOM 1453 O O . SER B 1 25 ? -9.141 20.016 8.484 1 96.75 25 SER B O 1
ATOM 1455 N N . VAL B 1 26 ? -8.344 20.312 10.578 1 97.44 26 VAL B N 1
ATOM 1456 C CA . VAL B 1 26 ? -9.617 19.938 11.18 1 97.44 26 VAL B CA 1
ATOM 1457 C C . VAL B 1 26 ? -10.719 20.875 10.703 1 97.44 26 VAL B C 1
ATOM 1459 O O . VAL B 1 26 ? -11.844 20.438 10.438 1 97.44 26 VAL B O 1
ATOM 1462 N N . GLN B 1 27 ? -10.375 22.094 10.562 1 97.12 27 GLN B N 1
ATOM 1463 C CA . GLN B 1 27 ? -11.352 23.078 10.094 1 97.12 27 GLN B CA 1
ATOM 1464 C C . GLN B 1 27 ? -11.82 22.766 8.68 1 97.12 27 GLN B C 1
ATOM 1466 O O . GLN B 1 27 ? -13.016 22.781 8.398 1 97.12 27 GLN B O 1
ATOM 1471 N N . GLU B 1 28 ? -10.953 22.516 7.789 1 97.31 28 GLU B N 1
ATOM 1472 C CA . GLU B 1 28 ? -11.289 22.156 6.418 1 97.31 28 GLU B CA 1
ATOM 1473 C C . GLU B 1 28 ? -12.188 20.922 6.379 1 97.31 28 GLU B C 1
ATOM 1475 O O . GLU B 1 28 ? -13.156 20.859 5.617 1 97.31 28 GLU B O 1
ATOM 1480 N N . ILE B 1 29 ? -11.852 19.969 7.203 1 98.19 29 ILE B N 1
ATOM 1481 C CA . ILE B 1 29 ? -12.602 18.719 7.25 1 98.19 29 ILE B CA 1
ATOM 1482 C C . ILE B 1 29 ? -14 18.984 7.809 1 98.19 29 ILE B C 1
ATOM 1484 O O . ILE B 1 29 ? -15 18.531 7.238 1 98.19 29 ILE B O 1
ATOM 1488 N N . SER B 1 30 ? -13.992 19.703 8.898 1 97.5 30 SER B N 1
ATOM 1489 C CA . SER B 1 30 ? -15.273 20 9.523 1 97.5 30 SER B CA 1
ATOM 1490 C C . SER B 1 30 ? -16.219 20.703 8.562 1 97.5 30 SER B C 1
ATOM 1492 O O . SER B 1 30 ? -17.406 20.391 8.508 1 97.5 30 SER B O 1
ATOM 1494 N N . ASP B 1 31 ? -15.719 21.609 7.746 1 96.69 31 ASP B N 1
ATOM 1495 C CA . ASP B 1 31 ? -16.5 22.359 6.766 1 96.69 31 ASP B CA 1
ATOM 1496 C C . ASP B 1 31 ? -17.109 21.438 5.719 1 96.69 31 ASP B C 1
ATOM 1498 O O . ASP B 1 31 ? -18.219 21.656 5.25 1 96.69 31 ASP B O 1
ATOM 1502 N N . GLN B 1 32 ? -16.469 20.422 5.441 1 96.62 32 GLN B N 1
ATOM 1503 C CA . GLN B 1 32 ? -16.891 19.531 4.355 1 96.62 32 GLN B CA 1
ATOM 1504 C C . GLN B 1 32 ? -17.828 18.453 4.863 1 96.62 32 GLN B C 1
ATOM 1506 O O . GLN B 1 32 ? -18.672 17.938 4.113 1 96.62 32 GLN B O 1
ATOM 1511 N N . VAL B 1 33 ? -17.703 18.047 6.07 1 96.25 33 VAL B N 1
ATOM 1512 C CA . VAL B 1 33 ? -18.469 16.906 6.559 1 96.25 33 VAL B CA 1
ATOM 1513 C C . VAL B 1 33 ? -19.734 17.391 7.266 1 96.25 33 VAL B C 1
ATOM 1515 O O . VAL B 1 33 ? -20.656 16.609 7.508 1 96.25 33 VAL B O 1
ATOM 1518 N N . GLY B 1 34 ? -19.781 18.656 7.648 1 93.81 34 GLY B N 1
ATOM 1519 C CA . GLY B 1 34 ? -20.969 19.203 8.273 1 93.81 34 GLY B CA 1
ATOM 1520 C C . GLY B 1 34 ? -20.969 19.078 9.781 1 93.81 34 GLY B C 1
ATOM 1521 O O . GLY B 1 34 ? -22.016 18.859 10.391 1 93.81 34 GLY B O 1
ATOM 1522 N N . LEU B 1 35 ? -19.875 19.047 10.367 1 94 35 LEU B N 1
ATOM 1523 C CA . LEU B 1 35 ? -19.656 19.094 11.805 1 94 35 LEU B CA 1
ATOM 1524 C C . LEU B 1 35 ? -18.906 20.359 12.203 1 94 35 LEU B C 1
ATOM 1526 O O . LEU B 1 35 ? -18.219 20.969 11.375 1 94 35 LEU B O 1
ATOM 1530 N N . SER B 1 36 ? -19.156 20.672 13.484 1 95.75 36 SER B N 1
ATOM 1531 C CA . SER B 1 36 ? -18.281 21.703 14.023 1 95.75 36 SER B CA 1
ATOM 1532 C C . SER B 1 36 ? -16.891 21.141 14.297 1 95.75 36 SER B C 1
ATOM 1534 O O . SER B 1 36 ? -16.688 19.922 14.281 1 95.75 36 SER B O 1
ATOM 1536 N N . SER B 1 37 ? -15.898 22.016 14.484 1 96.75 37 SER B N 1
ATOM 1537 C CA . SER B 1 37 ? -14.492 21.656 14.609 1 96.75 37 SER B CA 1
ATOM 1538 C C . SER B 1 37 ? -14.266 20.734 15.812 1 96.75 37 SER B C 1
ATOM 1540 O O . SER B 1 37 ? -13.5 19.781 15.727 1 96.75 37 SER B O 1
ATOM 1542 N N . THR B 1 38 ? -14.914 20.984 16.891 1 97.06 38 THR B N 1
ATOM 1543 C CA . THR B 1 38 ? -14.648 20.234 18.109 1 97.06 38 THR B CA 1
ATOM 1544 C C . THR B 1 38 ? -15.094 18.781 17.953 1 97.06 38 THR B C 1
ATOM 1546 O O . THR B 1 38 ? -14.305 17.859 18.156 1 97.06 38 THR B O 1
ATOM 1549 N N . PRO B 1 39 ? -16.391 18.562 17.609 1 96.88 39 PRO B N 1
ATOM 1550 C CA . PRO B 1 39 ? -16.797 17.188 17.391 1 96.88 39 PRO B CA 1
ATOM 1551 C C . PRO B 1 39 ? -15.969 16.484 16.312 1 96.88 39 PRO B C 1
ATOM 1553 O O . PRO B 1 39 ? -15.688 15.289 16.422 1 96.88 39 PRO B O 1
ATOM 1556 N N . CYS B 1 40 ? -15.617 17.188 15.273 1 97.69 40 CYS B N 1
ATOM 1557 C CA . CYS B 1 40 ? -14.766 16.641 14.227 1 97.69 40 CYS B CA 1
ATOM 1558 C C . CYS B 1 40 ? -13.414 16.219 14.781 1 97.69 40 CYS B C 1
ATOM 1560 O O . CYS B 1 40 ? -12.953 15.102 14.531 1 97.69 40 CYS B O 1
ATOM 1562 N N . TRP B 1 41 ? -12.812 17.047 15.523 1 97.69 41 TRP B N 1
ATOM 1563 C CA . TRP B 1 41 ? -11.516 16.781 16.141 1 97.69 41 TRP B CA 1
ATOM 1564 C C . TRP B 1 41 ? -11.586 15.562 17.062 1 97.69 41 TRP B C 1
ATOM 1566 O O . TRP B 1 41 ? -10.703 14.703 17.031 1 97.69 41 TRP B O 1
ATOM 1576 N N . ARG B 1 42 ? -12.57 15.508 17.812 1 97.25 42 ARG B N 1
ATOM 1577 C CA . ARG B 1 42 ? -12.734 14.398 18.75 1 97.25 42 ARG B CA 1
ATOM 1578 C C . ARG B 1 42 ? -12.836 13.07 18.016 1 97.25 42 ARG B C 1
ATOM 1580 O O . ARG B 1 42 ? -12.234 12.078 18.422 1 97.25 42 ARG B O 1
ATOM 1587 N N . ARG B 1 43 ? -13.609 13.07 16.984 1 97.31 43 ARG B N 1
ATOM 1588 C CA . ARG B 1 43 ? -13.742 11.852 16.203 1 97.31 43 ARG B CA 1
ATOM 1589 C C . ARG B 1 43 ? -12.391 11.422 15.617 1 97.31 43 ARG B C 1
ATOM 1591 O O . ARG B 1 43 ? -12.055 10.242 15.633 1 97.31 43 ARG B O 1
ATOM 1598 N N . ILE B 1 44 ? -11.672 12.344 15.07 1 98.19 44 ILE B N 1
ATOM 1599 C CA . ILE B 1 44 ? -10.359 12.047 14.508 1 98.19 44 ILE B CA 1
ATOM 1600 C C . ILE B 1 44 ? -9.453 11.461 15.594 1 98.19 44 ILE B C 1
ATOM 1602 O O . ILE B 1 44 ? -8.82 10.422 15.398 1 98.19 44 ILE B O 1
ATOM 1606 N N . LYS B 1 45 ? -9.453 12.133 16.734 1 97.88 45 LYS B N 1
ATOM 1607 C CA . LYS B 1 45 ? -8.625 11.672 17.844 1 97.88 45 LYS B CA 1
ATOM 1608 C C . LYS B 1 45 ? -9.031 10.266 18.281 1 97.88 45 LYS B C 1
ATOM 1610 O O . LYS B 1 45 ? -8.172 9.422 18.562 1 97.88 45 LYS B O 1
ATOM 1615 N N . ASP B 1 46 ? -10.281 10.031 18.359 1 97.25 46 ASP B N 1
ATOM 1616 C CA . ASP B 1 46 ? -10.789 8.719 18.734 1 97.25 46 ASP B CA 1
ATOM 1617 C C . ASP B 1 46 ? -10.32 7.652 17.734 1 97.25 46 ASP B C 1
ATOM 1619 O O . ASP B 1 46 ? -9.938 6.551 18.141 1 97.25 46 ASP B O 1
ATOM 1623 N N . MET B 1 47 ? -10.391 7.984 16.484 1 98.12 47 MET B N 1
ATOM 1624 C CA . MET B 1 47 ? -10 7.035 15.445 1 98.12 47 MET B CA 1
ATOM 1625 C C . MET B 1 47 ? -8.492 6.824 15.438 1 98.12 47 MET B C 1
ATOM 1627 O O . MET B 1 47 ? -8.016 5.742 15.094 1 98.12 47 MET B O 1
ATOM 1631 N N . GLU B 1 48 ? -7.723 7.805 15.812 1 98.25 48 GLU B N 1
ATOM 1632 C CA . GLU B 1 48 ? -6.285 7.641 16.016 1 98.25 48 GLU B CA 1
ATOM 1633 C C . GLU B 1 48 ? -5.996 6.727 17.203 1 98.25 48 GLU B C 1
ATOM 1635 O O . GLU B 1 48 ? -5.215 5.781 17.094 1 98.25 48 GLU B O 1
ATOM 1640 N N . GLN B 1 49 ? -6.629 6.984 18.297 1 97.44 49 GLN B N 1
ATOM 1641 C CA . GLN B 1 49 ? -6.391 6.254 19.531 1 97.44 49 GLN B CA 1
ATOM 1642 C C . GLN B 1 49 ? -6.824 4.797 19.406 1 97.44 49 GLN B C 1
ATOM 1644 O O . GLN B 1 49 ? -6.184 3.904 19.969 1 97.44 49 GLN B O 1
ATOM 1649 N N . SER B 1 50 ? -7.918 4.605 18.703 1 96.56 50 SER B N 1
ATOM 1650 C CA . SER B 1 50 ? -8.438 3.248 18.547 1 96.56 50 SER B CA 1
ATOM 1651 C C . SER B 1 50 ? -7.617 2.463 17.516 1 96.56 50 SER B C 1
ATOM 1653 O O . SER B 1 50 ? -7.789 1.248 17.391 1 96.56 50 SER B O 1
ATOM 1655 N N . GLY B 1 51 ? -6.789 3.145 16.719 1 97.31 51 GLY B N 1
ATOM 1656 C CA . GLY B 1 51 ? -5.934 2.475 15.758 1 97.31 51 GLY B CA 1
ATOM 1657 C C . GLY B 1 51 ? -6.562 2.354 14.383 1 97.31 51 GLY B C 1
ATOM 1658 O O . GLY B 1 51 ? -5.996 1.726 13.492 1 97.31 51 GLY B O 1
ATOM 1659 N N . VAL B 1 52 ? -7.789 2.898 14.242 1 98.12 52 VAL B N 1
ATOM 1660 C CA . VAL B 1 52 ? -8.398 2.939 12.922 1 98.12 52 VAL B CA 1
ATOM 1661 C C . VAL B 1 52 ? -7.492 3.697 11.953 1 98.12 52 VAL B C 1
ATOM 1663 O O . VAL B 1 52 ? -7.262 3.252 10.828 1 98.12 52 VAL B O 1
ATOM 1666 N N . ILE B 1 53 ? -7.113 4.875 12.398 1 98.5 53 ILE B N 1
ATOM 1667 C CA . ILE B 1 53 ? -6.062 5.59 11.68 1 98.5 53 ILE B CA 1
ATOM 1668 C C . ILE B 1 53 ? -4.695 5.117 12.172 1 98.5 53 ILE B C 1
ATOM 1670 O O . ILE B 1 53 ? -4.336 5.32 13.328 1 98.5 53 ILE B O 1
ATOM 1674 N N . GLN B 1 54 ? -3.957 4.578 11.312 1 98.25 54 GLN B N 1
ATOM 1675 C CA . GLN B 1 54 ? -2.695 3.965 11.711 1 98.25 54 GLN B CA 1
ATOM 1676 C C . GLN B 1 54 ? -1.538 4.949 11.57 1 98.25 54 GLN B C 1
ATOM 1678 O O . GLN B 1 54 ? -0.627 4.965 12.406 1 98.25 54 GLN B O 1
ATOM 1683 N N . ARG B 1 55 ? -1.583 5.699 10.492 1 98.06 55 ARG B N 1
ATOM 1684 C CA . ARG B 1 55 ? -0.464 6.59 10.211 1 98.06 55 ARG B CA 1
ATOM 1685 C C . ARG B 1 55 ? -0.844 7.629 9.156 1 98.06 55 ARG B C 1
ATOM 1687 O O . ARG B 1 55 ? -1.63 7.34 8.25 1 98.06 55 ARG B O 1
ATOM 1694 N N . TYR B 1 56 ? -0.398 8.797 9.336 1 98.69 56 TYR B N 1
ATOM 1695 C CA . TYR B 1 56 ? -0.379 9.789 8.266 1 98.69 56 TYR B CA 1
ATOM 1696 C C . TYR B 1 56 ? 0.955 9.773 7.527 1 98.69 56 TYR B C 1
ATOM 1698 O O . TYR B 1 56 ? 2.008 9.992 8.125 1 98.69 56 TYR B O 1
ATOM 1706 N N . THR B 1 57 ? 0.906 9.523 6.266 1 98.81 57 THR B N 1
ATOM 1707 C CA . THR B 1 57 ? 2.168 9.266 5.578 1 98.81 57 THR B CA 1
ATOM 1708 C C . THR B 1 57 ? 2.184 9.945 4.211 1 98.81 57 THR B C 1
ATOM 1710 O O . THR B 1 57 ? 1.131 10.297 3.674 1 98.81 57 THR B O 1
ATOM 1713 N N . ALA B 1 58 ? 3.357 10.164 3.701 1 98.75 58 ALA B N 1
ATOM 1714 C CA . ALA B 1 58 ? 3.537 10.555 2.305 1 98.75 58 ALA B CA 1
ATOM 1715 C C . ALA B 1 58 ? 3.754 9.328 1.421 1 98.75 58 ALA B C 1
ATOM 1717 O O . ALA B 1 58 ? 4.605 8.484 1.717 1 98.75 58 ALA B O 1
ATOM 1718 N N . LEU B 1 59 ? 2.945 9.172 0.448 1 98.75 59 LEU B N 1
ATOM 1719 C CA . LEU B 1 59 ? 3.197 8.188 -0.598 1 98.75 59 LEU B CA 1
ATOM 1720 C C . LEU B 1 59 ? 4.156 8.742 -1.646 1 98.75 59 LEU B C 1
ATOM 1722 O O . LEU B 1 59 ? 3.936 9.828 -2.188 1 98.75 59 LEU B O 1
ATOM 1726 N N . LEU B 1 60 ? 5.176 7.988 -1.864 1 98.38 60 LEU B N 1
ATOM 1727 C CA . LEU B 1 60 ? 6.234 8.453 -2.756 1 98.38 60 LEU B CA 1
ATOM 1728 C C . LEU B 1 60 ? 6.262 7.633 -4.039 1 98.38 60 LEU B C 1
ATOM 1730 O O . LEU B 1 60 ? 5.848 6.469 -4.047 1 98.38 60 LEU B O 1
ATOM 1734 N N . ASP B 1 61 ? 6.734 8.227 -5.086 1 97.62 61 ASP B N 1
ATOM 1735 C CA . ASP B 1 61 ? 6.926 7.543 -6.359 1 97.62 61 ASP B CA 1
ATOM 1736 C C . ASP B 1 61 ? 8.227 6.746 -6.359 1 97.62 61 ASP B C 1
ATOM 1738 O O . ASP B 1 61 ? 9.312 7.312 -6.523 1 97.62 61 ASP B O 1
ATOM 1742 N N . ARG B 1 62 ? 8.102 5.484 -6.234 1 96.75 62 ARG B N 1
ATOM 1743 C CA . ARG B 1 62 ? 9.281 4.637 -6.078 1 96.75 62 ARG B CA 1
ATOM 1744 C C . ARG B 1 62 ? 10.195 4.742 -7.297 1 96.75 62 ARG B C 1
ATOM 1746 O O . ARG B 1 62 ? 11.422 4.711 -7.164 1 96.75 62 ARG B O 1
ATOM 1753 N N . GLU B 1 63 ? 9.641 4.832 -8.5 1 96.25 63 GLU B N 1
ATOM 1754 C CA . GLU B 1 63 ? 10.445 4.883 -9.719 1 96.25 63 GLU B CA 1
ATOM 1755 C C . GLU B 1 63 ? 11.258 6.176 -9.789 1 96.25 63 GLU B C 1
ATOM 1757 O O . GLU B 1 63 ? 12.438 6.148 -10.133 1 96.25 63 GLU B O 1
ATOM 1762 N N . LYS B 1 64 ? 10.648 7.281 -9.477 1 96.25 64 LYS B N 1
ATOM 1763 C CA . LYS B 1 64 ? 11.336 8.562 -9.484 1 96.25 64 LYS B CA 1
ATOM 1764 C C . LYS B 1 64 ? 12.445 8.602 -8.438 1 96.25 64 LYS B C 1
ATOM 1766 O O . LYS B 1 64 ? 13.352 9.43 -8.516 1 96.25 64 LYS B O 1
ATOM 1771 N N . LEU B 1 65 ? 12.344 7.703 -7.488 1 96.75 65 LEU B N 1
ATOM 1772 C CA . LEU B 1 65 ? 13.328 7.66 -6.414 1 96.75 65 LEU B CA 1
ATOM 1773 C C . LEU B 1 65 ? 14.406 6.621 -6.707 1 96.75 65 LEU B C 1
ATOM 1775 O O . LEU B 1 65 ? 15.234 6.316 -5.844 1 96.75 65 LEU B O 1
ATOM 1779 N N . GLY B 1 66 ? 14.336 6.004 -7.84 1 95.75 66 GLY B N 1
ATOM 1780 C CA . GLY B 1 66 ? 15.375 5.094 -8.281 1 95.75 66 GLY B CA 1
ATOM 1781 C C . GLY B 1 66 ? 15.141 3.656 -7.859 1 95.75 66 GLY B C 1
ATOM 1782 O O . GLY B 1 66 ? 16.031 2.818 -7.949 1 95.75 66 GLY B O 1
ATOM 1783 N N . LEU B 1 67 ? 14.023 3.414 -7.309 1 97.12 67 LEU B N 1
ATOM 1784 C CA . LEU B 1 67 ? 13.625 2.047 -6.996 1 97.12 67 LEU B CA 1
ATOM 1785 C C . LEU B 1 67 ? 12.867 1.423 -8.164 1 97.12 67 LEU B C 1
ATOM 1787 O O . LEU B 1 67 ? 11.656 1.225 -8.086 1 97.12 67 LEU B O 1
ATOM 1791 N N . HIS B 1 68 ? 13.562 0.945 -9.094 1 97.19 68 HIS B N 1
ATOM 1792 C CA . HIS B 1 68 ? 13.008 0.606 -10.398 1 97.19 68 HIS B CA 1
ATOM 1793 C C . HIS B 1 68 ? 12.438 -0.808 -10.406 1 97.19 68 HIS B C 1
ATOM 1795 O O . HIS B 1 68 ? 11.648 -1.158 -11.281 1 97.19 68 HIS B O 1
ATOM 1801 N N . VAL B 1 69 ? 12.883 -1.559 -9.438 1 98.25 69 VAL B N 1
ATOM 1802 C CA . VAL B 1 69 ? 12.398 -2.934 -9.398 1 98.25 69 VAL B CA 1
ATOM 1803 C C . VAL B 1 69 ? 11.312 -3.066 -8.328 1 98.25 69 VAL B C 1
ATOM 1805 O O . VAL B 1 69 ? 11.484 -2.598 -7.199 1 98.25 69 VAL B O 1
ATOM 1808 N N . CYS B 1 70 ? 10.227 -3.555 -8.688 1 98.75 70 CYS B N 1
ATOM 1809 C CA . CYS B 1 70 ? 9.172 -4.055 -7.809 1 98.75 70 CYS B CA 1
ATOM 1810 C C . CYS B 1 70 ? 8.828 -5.5 -8.148 1 98.75 70 CYS B C 1
ATOM 1812 O O . CYS B 1 70 ? 8.703 -5.855 -9.32 1 98.75 70 CYS B O 1
ATOM 1814 N N . ALA B 1 71 ? 8.789 -6.293 -7.137 1 98.62 71 ALA B N 1
ATOM 1815 C CA . ALA B 1 71 ? 8.547 -7.715 -7.379 1 98.62 71 ALA B CA 1
ATOM 1816 C C . ALA B 1 71 ? 7.594 -8.289 -6.328 1 98.62 71 ALA B C 1
ATOM 1818 O O . ALA B 1 71 ? 7.609 -7.867 -5.172 1 98.62 71 ALA B O 1
ATOM 1819 N N . LEU B 1 72 ? 6.785 -9.203 -6.773 1 98.56 72 LEU B N 1
ATOM 1820 C CA . LEU B 1 72 ? 5.992 -10.055 -5.887 1 98.56 72 LEU B CA 1
ATOM 1821 C C . LEU B 1 72 ? 6.625 -11.43 -5.75 1 98.56 72 LEU B C 1
ATOM 1823 O O . LEU B 1 72 ? 6.645 -12.211 -6.707 1 98.56 72 LEU B O 1
ATOM 1827 N N . ALA B 1 73 ? 7.141 -11.695 -4.574 1 98.38 73 ALA B N 1
ATOM 1828 C CA . ALA B 1 73 ? 7.844 -12.953 -4.332 1 98.38 73 ALA B CA 1
ATOM 1829 C C . ALA B 1 73 ? 6.938 -13.953 -3.621 1 98.38 73 ALA B C 1
ATOM 1831 O O . ALA B 1 73 ? 6.395 -13.664 -2.553 1 98.38 73 ALA B O 1
ATOM 1832 N N . HIS B 1 74 ? 6.742 -15.086 -4.277 1 98.31 74 HIS B N 1
ATOM 1833 C CA . HIS B 1 74 ? 6.035 -16.219 -3.682 1 98.31 74 HIS B CA 1
ATOM 1834 C C . HIS B 1 74 ? 6.992 -17.141 -2.932 1 98.31 74 HIS B C 1
ATOM 1836 O O . HIS B 1 74 ? 7.84 -17.781 -3.547 1 98.31 74 HIS B O 1
ATOM 1842 N N . VAL B 1 75 ? 6.789 -17.219 -1.62 1 98.06 75 VAL B N 1
ATOM 1843 C CA . VAL B 1 75 ? 7.754 -17.922 -0.775 1 98.06 75 VAL B CA 1
ATOM 1844 C C . VAL B 1 75 ? 7.133 -19.203 -0.224 1 98.06 75 VAL B C 1
ATOM 1846 O O . VAL B 1 75 ? 5.992 -19.188 0.246 1 98.06 75 VAL B O 1
ATOM 1849 N N . HIS B 1 76 ? 7.855 -20.234 -0.357 1 97.31 76 HIS B N 1
ATOM 1850 C CA . HIS B 1 76 ? 7.516 -21.516 0.269 1 97.31 76 HIS B CA 1
ATOM 1851 C C . HIS B 1 76 ? 8.461 -21.828 1.421 1 97.31 76 HIS B C 1
ATOM 1853 O O . HIS B 1 76 ? 9.68 -21.688 1.287 1 97.31 76 HIS B O 1
ATOM 1859 N N . LEU B 1 77 ? 7.887 -22.188 2.516 1 95.56 77 LEU B N 1
ATOM 1860 C CA . LEU B 1 77 ? 8.695 -22.562 3.668 1 95.56 77 LEU B CA 1
ATOM 1861 C C . LEU B 1 77 ? 8.797 -24.078 3.779 1 95.56 77 LEU B C 1
ATOM 1863 O O . LEU B 1 77 ? 7.898 -24.812 3.35 1 95.56 77 LEU B O 1
ATOM 1867 N N . THR B 1 78 ? 9.844 -24.453 4.434 1 91.06 78 THR B N 1
ATOM 1868 C CA . THR B 1 78 ? 10.023 -25.875 4.707 1 91.06 78 THR B CA 1
ATOM 1869 C C . THR B 1 78 ? 9.164 -26.312 5.895 1 91.06 78 THR B C 1
ATOM 1871 O O . THR B 1 78 ? 8.969 -25.547 6.836 1 91.06 78 THR B O 1
ATOM 1874 N N . ARG B 1 79 ? 8.477 -27.391 5.922 1 77.19 79 ARG B N 1
ATOM 1875 C CA . ARG B 1 79 ? 7.527 -27.891 6.922 1 77.19 79 ARG B CA 1
ATOM 1876 C C . ARG B 1 79 ? 8.242 -28.266 8.211 1 77.19 79 ARG B C 1
ATOM 1878 O O . ARG B 1 79 ? 7.656 -28.188 9.297 1 77.19 79 ARG B O 1
ATOM 1885 N N . HIS B 1 80 ? 9.352 -28.547 8.203 1 73.06 80 HIS B N 1
ATOM 1886 C CA . HIS B 1 80 ? 9.914 -29.219 9.359 1 73.06 80 HIS B CA 1
ATOM 1887 C C . HIS B 1 80 ? 10.852 -28.312 10.141 1 73.06 80 HIS B C 1
ATOM 1889 O O . HIS B 1 80 ? 11.625 -28.766 10.984 1 73.06 80 HIS B O 1
ATOM 1895 N N . ASN B 1 81 ? 10.594 -27.109 10.008 1 70.56 81 ASN B N 1
ATOM 1896 C CA . ASN B 1 81 ? 11.516 -26.25 10.75 1 70.56 81 ASN B CA 1
ATOM 1897 C C . ASN B 1 81 ? 10.836 -25.609 11.953 1 70.56 81 ASN B C 1
ATOM 1899 O O . ASN B 1 81 ? 10.023 -24.703 11.805 1 70.56 81 ASN B O 1
ATOM 1903 N N . GLU B 1 82 ? 11.164 -26.25 13.117 1 77.38 82 GLU B N 1
ATOM 1904 C CA . GLU B 1 82 ? 10.633 -25.656 14.336 1 77.38 82 GLU B CA 1
ATOM 1905 C C . GLU B 1 82 ? 11.07 -24.203 14.469 1 77.38 82 GLU B C 1
ATOM 1907 O O . GLU B 1 82 ? 12.266 -23.891 14.43 1 77.38 82 GLU B O 1
ATOM 1912 N N . GLY B 1 83 ? 10.203 -23.375 14.602 1 88.25 83 GLY B N 1
ATOM 1913 C CA . GLY B 1 83 ? 10.492 -21.969 14.789 1 88.25 83 GLY B CA 1
ATOM 1914 C C . GLY B 1 83 ? 10.75 -21.234 13.492 1 88.25 83 GLY B C 1
ATOM 1915 O O . GLY B 1 83 ? 11.039 -20.031 13.492 1 88.25 83 GLY B O 1
ATOM 1916 N N . GLY B 1 84 ? 10.773 -21.953 12.445 1 89.56 84 GLY B N 1
ATOM 1917 C CA . GLY B 1 84 ? 11.102 -21.391 11.148 1 89.56 84 GLY B CA 1
ATOM 1918 C C . GLY B 1 84 ? 10.156 -20.281 10.719 1 89.56 84 GLY B C 1
ATOM 1919 O O . GLY B 1 84 ? 10.602 -19.25 10.211 1 89.56 84 GLY B O 1
ATOM 1920 N N . VAL B 1 85 ? 8.93 -20.516 10.977 1 92.62 85 VAL B N 1
ATOM 1921 C CA . VAL B 1 85 ? 7.902 -19.547 10.609 1 92.62 85 VAL B CA 1
ATOM 1922 C C . VAL B 1 85 ? 8.133 -18.234 11.375 1 92.62 85 VAL B C 1
ATOM 1924 O O . VAL B 1 85 ? 8.156 -17.156 10.781 1 92.62 85 VAL B O 1
ATOM 1927 N N . GLU B 1 86 ? 8.312 -18.344 12.648 1 94.5 86 GLU B N 1
ATOM 1928 C CA . GLU B 1 86 ? 8.531 -17.172 13.484 1 94.5 86 GLU B CA 1
ATOM 1929 C C . GLU B 1 86 ? 9.797 -16.422 13.07 1 94.5 86 GLU B C 1
ATOM 1931 O O . GLU B 1 86 ? 9.812 -15.188 13.031 1 94.5 86 GLU B O 1
ATOM 1936 N N . GLN B 1 87 ? 10.805 -17.172 12.836 1 94.19 87 GLN B N 1
ATOM 1937 C CA . GLN B 1 87 ? 12.055 -16.562 12.391 1 94.19 87 GLN B CA 1
ATOM 1938 C C . GLN B 1 87 ? 11.875 -15.836 11.055 1 94.19 87 GLN B C 1
ATOM 1940 O O . GLN B 1 87 ? 12.352 -14.719 10.875 1 94.19 87 GLN B O 1
ATOM 1945 N N . PHE B 1 88 ? 11.203 -16.469 10.18 1 96.75 88 PHE B N 1
ATOM 1946 C CA . PHE B 1 88 ? 10.93 -15.883 8.875 1 96.75 88 PHE B CA 1
ATOM 1947 C C . PHE B 1 88 ? 10.18 -14.562 9.023 1 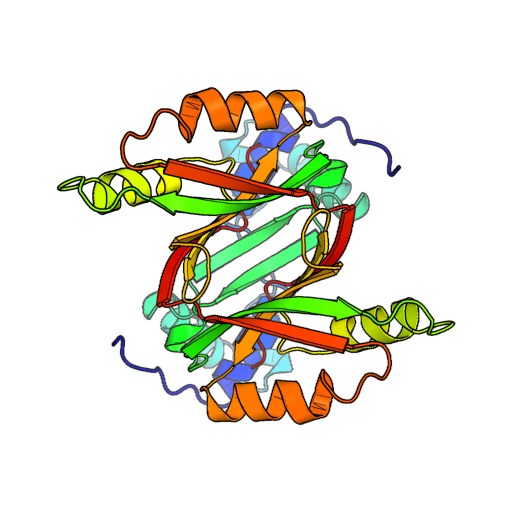96.75 88 PHE B C 1
ATOM 1949 O O . PHE B 1 88 ? 10.602 -13.531 8.5 1 96.75 88 PHE B O 1
ATOM 1956 N N . GLU B 1 89 ? 9.109 -14.586 9.781 1 97.25 89 GLU B N 1
ATOM 1957 C CA . GLU B 1 89 ? 8.258 -13.414 9.945 1 97.25 89 GLU B CA 1
ATOM 1958 C C . GLU B 1 89 ? 9 -12.281 10.648 1 97.25 89 GLU B C 1
ATOM 1960 O O . GLU B 1 89 ? 8.836 -11.109 10.297 1 97.25 89 GLU B O 1
ATOM 1965 N N . ARG B 1 90 ? 9.797 -12.602 11.578 1 96.69 90 ARG B N 1
ATOM 1966 C CA . ARG B 1 90 ? 10.602 -11.602 12.273 1 96.69 90 ARG B CA 1
ATOM 1967 C C . ARG B 1 90 ? 11.594 -10.938 11.328 1 96.69 90 ARG B C 1
ATOM 1969 O O . ARG B 1 90 ? 11.711 -9.711 11.305 1 96.69 90 ARG B O 1
ATOM 1976 N N . GLU B 1 91 ? 12.273 -11.734 10.57 1 96.5 91 GLU B N 1
ATOM 1977 C CA . GLU B 1 91 ? 13.273 -11.211 9.641 1 96.5 91 GLU B CA 1
ATOM 1978 C C . GLU B 1 91 ? 12.625 -10.328 8.57 1 96.5 91 GLU B C 1
ATOM 1980 O O . GLU B 1 91 ? 13.086 -9.219 8.32 1 96.5 91 GLU B O 1
ATOM 1985 N N . ILE B 1 92 ? 11.578 -10.812 8 1 97.62 92 ILE B N 1
ATOM 1986 C CA . ILE B 1 92 ? 10.906 -10.102 6.914 1 97.62 92 ILE B CA 1
ATOM 1987 C C . ILE B 1 92 ? 10.383 -8.758 7.422 1 97.62 92 ILE B C 1
ATOM 1989 O O . ILE B 1 92 ? 10.43 -7.758 6.699 1 97.62 92 ILE B O 1
ATOM 1993 N N . SER B 1 93 ? 9.914 -8.742 8.656 1 97.62 93 SER B N 1
ATOM 1994 C CA . SER B 1 93 ? 9.32 -7.539 9.234 1 97.62 93 SER B CA 1
ATOM 1995 C C . SER B 1 93 ? 10.359 -6.43 9.375 1 97.62 93 SER B C 1
ATOM 1997 O O . SER B 1 93 ? 10.008 -5.25 9.438 1 97.62 93 SER B O 1
ATOM 1999 N N . THR B 1 94 ? 11.633 -6.75 9.367 1 96.44 94 THR B N 1
ATOM 2000 C CA . THR B 1 94 ? 12.688 -5.766 9.602 1 96.44 94 THR B CA 1
ATOM 2001 C C . THR B 1 94 ? 13.336 -5.348 8.281 1 96.44 94 THR B C 1
ATOM 2003 O O . THR B 1 94 ? 14.172 -4.445 8.258 1 96.44 94 THR B O 1
ATOM 2006 N N . CYS B 1 95 ? 13.008 -5.969 7.199 1 97.75 95 CYS B N 1
ATOM 2007 C CA . CYS B 1 95 ? 13.602 -5.668 5.902 1 97.75 95 CYS B CA 1
ATOM 2008 C C . CYS B 1 95 ? 12.938 -4.453 5.266 1 97.75 95 CYS B C 1
ATOM 2010 O O . CYS B 1 95 ? 11.766 -4.516 4.883 1 97.75 95 CYS B O 1
ATOM 2012 N N . PRO B 1 96 ? 13.664 -3.389 5.027 1 97.38 96 PRO B N 1
ATOM 2013 C CA . PRO B 1 96 ? 13.047 -2.207 4.426 1 97.38 96 PRO B CA 1
ATOM 2014 C C . PRO B 1 96 ? 12.672 -2.418 2.959 1 97.38 96 PRO B C 1
ATOM 2016 O O . PRO B 1 96 ? 11.789 -1.732 2.436 1 97.38 96 PRO B O 1
ATOM 2019 N N . GLU B 1 97 ? 13.352 -3.381 2.344 1 98.38 97 GLU B N 1
ATOM 2020 C CA . GLU B 1 97 ? 13.055 -3.689 0.947 1 98.38 97 GLU B CA 1
ATOM 2021 C C . GLU B 1 97 ? 11.664 -4.297 0.798 1 98.38 97 GLU B C 1
ATOM 2023 O O . GLU B 1 97 ? 11.047 -4.191 -0.265 1 98.38 97 GLU B O 1
ATOM 2028 N N . VAL B 1 98 ? 11.242 -4.973 1.861 1 98.81 98 VAL B N 1
ATOM 2029 C CA . VAL B 1 98 ? 9.93 -5.598 1.858 1 98.81 98 VAL B CA 1
ATOM 2030 C C . VAL B 1 98 ? 8.875 -4.598 2.34 1 98.81 98 VAL B C 1
ATOM 2032 O O . VAL B 1 98 ? 8.906 -4.168 3.494 1 98.81 98 VAL B O 1
ATOM 2035 N N . THR B 1 99 ? 7.965 -4.309 1.454 1 98.62 99 THR B N 1
ATOM 2036 C CA . THR B 1 99 ? 6.941 -3.342 1.84 1 98.62 99 THR B CA 1
ATOM 2037 C C . THR B 1 99 ? 5.676 -4.055 2.305 1 98.62 99 THR B C 1
ATOM 2039 O O . THR B 1 99 ? 4.91 -3.51 3.104 1 98.62 99 THR B O 1
ATOM 2042 N N . GLU B 1 100 ? 5.43 -5.199 1.805 1 98.75 100 GLU B N 1
ATOM 2043 C CA . GLU B 1 100 ? 4.277 -5.996 2.215 1 98.75 100 GLU B CA 1
ATOM 2044 C C . GLU B 1 100 ? 4.637 -7.477 2.309 1 98.75 100 GLU B C 1
ATOM 2046 O O . GLU B 1 100 ? 5.477 -7.965 1.549 1 98.75 100 GLU B O 1
ATOM 2051 N N . CYS B 1 101 ? 3.973 -8.125 3.199 1 98.81 101 CYS B N 1
ATOM 2052 C CA . CYS B 1 101 ? 4.086 -9.57 3.357 1 98.81 101 CYS B CA 1
ATOM 2053 C C . CYS B 1 101 ? 2.787 -10.172 3.885 1 98.81 101 CYS B C 1
ATOM 2055 O O . CYS B 1 101 ? 2.27 -9.727 4.914 1 98.81 101 CYS B O 1
ATOM 2057 N N . TYR B 1 102 ? 2.342 -11.156 3.201 1 98.62 102 TYR B N 1
ATOM 2058 C CA . TYR B 1 102 ? 1.087 -11.812 3.559 1 98.62 102 TYR B CA 1
ATOM 2059 C C . TYR B 1 102 ? 1.257 -13.32 3.619 1 98.62 102 TYR B C 1
ATOM 2061 O O . TYR B 1 102 ? 1.899 -13.922 2.752 1 98.62 102 TYR B O 1
ATOM 2069 N N . SER B 1 103 ? 0.761 -13.938 4.68 1 98.25 103 SER B N 1
ATOM 2070 C CA . SER B 1 103 ? 0.491 -15.367 4.621 1 98.25 103 SER B CA 1
ATOM 2071 C C . SER B 1 103 ? -0.809 -15.656 3.877 1 98.25 103 SER B C 1
ATOM 2073 O O . SER B 1 103 ? -1.835 -15.023 4.141 1 98.25 103 SER B O 1
ATOM 2075 N N . THR B 1 104 ? -0.799 -16.5 3.002 1 97.69 104 THR B N 1
ATOM 2076 C CA . THR B 1 104 ? -1.937 -16.625 2.1 1 97.69 104 THR B CA 1
ATOM 2077 C C . THR B 1 104 ? -2.355 -18.094 1.967 1 97.69 104 THR B C 1
ATOM 2079 O O . THR B 1 104 ? -1.613 -19 2.357 1 97.69 104 THR B O 1
ATOM 2082 N N . THR B 1 105 ? -3.65 -18.109 1.476 1 95.19 105 THR B N 1
ATOM 2083 C CA . THR B 1 105 ? -4.078 -19.422 0.978 1 95.19 105 THR B CA 1
ATOM 2084 C C . THR B 1 105 ? -3.578 -19.641 -0.446 1 95.19 105 THR B C 1
ATOM 2086 O O . THR B 1 105 ? -3.129 -18.703 -1.107 1 95.19 105 THR B O 1
ATOM 2089 N N . GLY B 1 106 ? -3.309 -20.734 -0.824 1 88.19 106 GLY B N 1
ATOM 2090 C CA . GLY B 1 106 ? -2.906 -20.984 -2.197 1 88.19 106 GLY B CA 1
ATOM 2091 C C . GLY B 1 106 ? -1.62 -21.781 -2.303 1 88.19 106 GLY B C 1
ATOM 2092 O O . GLY B 1 106 ? -1.31 -22.594 -1.424 1 88.19 106 GLY B O 1
ATOM 2093 N N . GLU B 1 107 ? -0.92 -21.266 -3.383 1 89.12 107 GLU B N 1
ATOM 2094 C CA . GLU B 1 107 ? 0.227 -22.109 -3.709 1 89.12 107 GLU B CA 1
ATOM 2095 C C . GLU B 1 107 ? 1.451 -21.719 -2.887 1 89.12 107 GLU B C 1
ATOM 2097 O O . GLU B 1 107 ? 2.309 -22.547 -2.6 1 89.12 107 GLU B O 1
ATOM 2102 N N . ALA B 1 108 ? 1.509 -20.469 -2.529 1 95.69 108 ALA B N 1
ATOM 2103 C CA . ALA B 1 108 ? 2.648 -20.031 -1.732 1 95.69 108 ALA B CA 1
ATOM 2104 C C . ALA B 1 108 ? 2.262 -19.859 -0.265 1 95.69 108 ALA B C 1
ATOM 2106 O O . ALA B 1 108 ? 1.108 -19.562 0.052 1 95.69 108 ALA B O 1
ATOM 2107 N N . ASP B 1 109 ? 3.227 -20.078 0.603 1 97.12 109 ASP B N 1
ATOM 2108 C CA . ASP B 1 109 ? 2.998 -19.828 2.021 1 97.12 109 ASP B CA 1
ATOM 2109 C C . ASP B 1 109 ? 2.922 -18.328 2.299 1 97.12 109 ASP B C 1
ATOM 2111 O O . ASP B 1 109 ? 2.09 -17.875 3.09 1 97.12 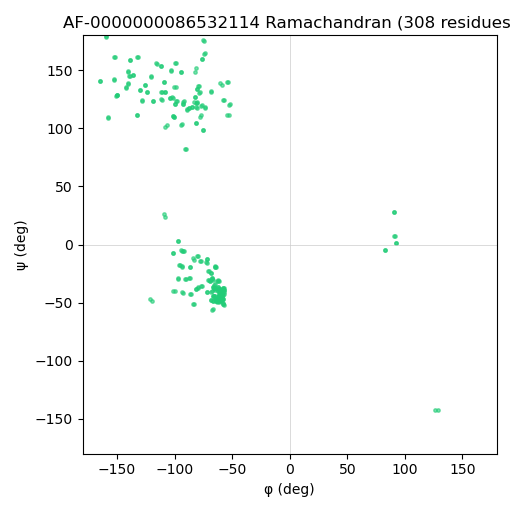109 ASP B O 1
ATOM 2115 N N . TYR B 1 110 ? 3.826 -17.594 1.63 1 98.19 110 TYR B N 1
ATOM 2116 C CA . TYR B 1 110 ? 3.865 -16.141 1.782 1 98.19 110 TYR B CA 1
ATOM 2117 C C . TYR B 1 110 ? 4.023 -15.461 0.43 1 98.19 110 TYR B C 1
ATOM 2119 O O . TYR B 1 110 ? 4.691 -15.984 -0.464 1 98.19 110 TYR B O 1
ATOM 2127 N N . ILE B 1 111 ? 3.408 -14.305 0.313 1 98.5 111 ILE B N 1
ATOM 2128 C CA . ILE B 1 111 ? 3.658 -13.414 -0.811 1 98.5 111 ILE B CA 1
ATOM 2129 C C . ILE B 1 111 ? 4.215 -12.086 -0.3 1 98.5 111 ILE B C 1
ATOM 2131 O O . ILE B 1 111 ? 3.621 -11.453 0.575 1 98.5 111 ILE B O 1
ATOM 2135 N N . LEU B 1 112 ? 5.363 -11.703 -0.787 1 98.81 112 LEU B N 1
ATOM 2136 C CA . LEU B 1 112 ? 6.043 -10.469 -0.423 1 98.81 112 LEU B CA 1
ATOM 2137 C C . LEU B 1 112 ? 6.016 -9.477 -1.58 1 98.81 112 LEU B C 1
ATOM 2139 O O . LEU B 1 112 ? 6.195 -9.859 -2.738 1 98.81 112 LEU B O 1
ATOM 2143 N N . LYS B 1 113 ? 5.809 -8.273 -1.273 1 98.81 113 LYS B N 1
ATOM 2144 C CA . LYS B 1 113 ? 6.129 -7.195 -2.203 1 98.81 1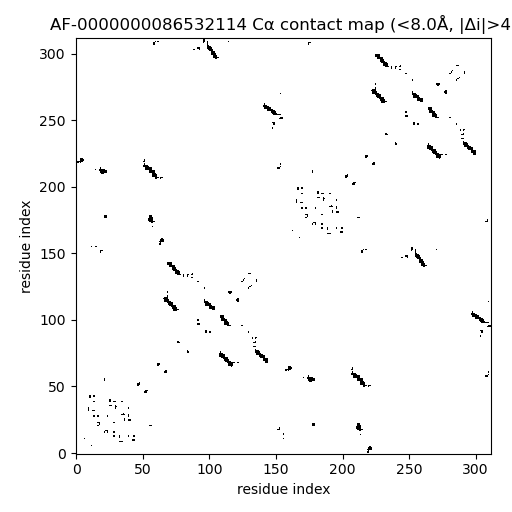13 LYS B CA 1
ATOM 2145 C C . LYS B 1 113 ? 7.484 -6.57 -1.878 1 98.81 113 LYS B C 1
ATOM 2147 O O . LYS B 1 113 ? 7.719 -6.137 -0.749 1 98.81 113 LYS B O 1
ATOM 2152 N N . ILE B 1 114 ? 8.359 -6.566 -2.828 1 98.88 114 ILE B N 1
ATOM 2153 C CA . ILE B 1 114 ? 9.742 -6.141 -2.615 1 98.88 114 ILE B CA 1
ATOM 2154 C C . ILE B 1 114 ? 10.102 -5.047 -3.617 1 98.88 114 ILE B C 1
ATOM 2156 O O . ILE B 1 114 ? 9.758 -5.141 -4.797 1 98.88 114 ILE B O 1
ATOM 2160 N N . VAL B 1 115 ? 10.789 -4.031 -3.146 1 98.81 115 VAL B N 1
ATOM 2161 C CA . VAL B 1 115 ? 11.281 -2.979 -4.027 1 98.81 115 VAL B CA 1
ATOM 2162 C C . VAL B 1 115 ? 12.805 -2.891 -3.928 1 98.81 115 VAL B C 1
ATOM 2164 O O . VAL B 1 115 ? 13.375 -3.127 -2.861 1 98.81 115 VAL B O 1
ATOM 2167 N N . ALA B 1 116 ? 13.43 -2.6 -4.992 1 98.5 116 ALA B N 1
ATOM 2168 C CA . ALA B 1 116 ? 14.883 -2.473 -5.07 1 98.5 116 ALA B CA 1
ATOM 2169 C C . ALA B 1 116 ? 15.289 -1.51 -6.184 1 98.5 116 ALA B C 1
ATOM 2171 O O . ALA B 1 116 ? 14.5 -1.231 -7.09 1 98.5 116 ALA B O 1
ATOM 2172 N N . PRO B 1 117 ? 16.5 -1.02 -6.121 1 97.38 117 PRO B N 1
ATOM 2173 C CA . PRO B 1 117 ? 16.969 -0.092 -7.16 1 97.38 117 PRO B CA 1
ATOM 2174 C C . PRO B 1 117 ? 17.062 -0.746 -8.531 1 97.38 117 PRO B C 1
ATOM 2176 O O . PRO B 1 117 ? 16.781 -0.102 -9.547 1 97.38 117 PRO B O 1
ATOM 2179 N N . ASP B 1 118 ? 17.5 -1.961 -8.555 1 97.62 118 ASP B N 1
ATOM 2180 C CA . ASP B 1 118 ? 17.703 -2.705 -9.797 1 97.62 118 ASP B CA 1
ATOM 2181 C C . ASP B 1 118 ? 17.734 -4.211 -9.531 1 97.62 118 ASP B C 1
ATOM 2183 O O . ASP B 1 118 ? 17.578 -4.648 -8.391 1 97.62 118 ASP B O 1
ATOM 2187 N N . ILE B 1 119 ? 17.875 -4.926 -10.594 1 97.5 119 ILE B N 1
ATOM 2188 C CA . ILE B 1 119 ? 17.781 -6.379 -10.508 1 97.5 119 ILE B CA 1
ATOM 2189 C C . ILE B 1 119 ? 18.953 -6.926 -9.695 1 97.5 119 ILE B C 1
ATOM 2191 O O . ILE B 1 119 ? 18.797 -7.898 -8.953 1 97.5 119 ILE B O 1
ATOM 2195 N N . LYS B 1 120 ? 20.125 -6.293 -9.852 1 98.38 120 LYS B N 1
ATOM 2196 C CA . LYS B 1 120 ? 21.281 -6.727 -9.078 1 98.38 120 LYS B CA 1
ATOM 2197 C C . LYS B 1 120 ? 21.031 -6.574 -7.578 1 98.38 120 LYS B C 1
ATOM 2199 O O . LYS B 1 120 ? 21.312 -7.488 -6.801 1 98.38 120 LYS B O 1
ATOM 2204 N N . ALA B 1 121 ? 20.547 -5.414 -7.215 1 98.44 121 ALA B N 1
ATOM 2205 C CA . ALA B 1 121 ? 20.219 -5.176 -5.812 1 98.44 121 ALA B CA 1
ATOM 2206 C C . ALA B 1 121 ? 19.156 -6.152 -5.32 1 98.44 121 ALA B C 1
ATOM 2208 O O . ALA B 1 121 ? 19.219 -6.621 -4.18 1 98.44 121 ALA B O 1
ATOM 2209 N N . TYR B 1 122 ? 18.172 -6.457 -6.172 1 98.56 122 TYR B N 1
ATOM 2210 C CA . TYR B 1 122 ? 17.156 -7.434 -5.828 1 98.56 122 TYR B CA 1
ATOM 2211 C C . TYR B 1 122 ? 17.766 -8.805 -5.586 1 98.56 122 TYR B C 1
ATOM 2213 O O . TYR B 1 122 ? 17.438 -9.469 -4.598 1 98.56 122 TYR B O 1
ATOM 2221 N N . ASP B 1 123 ? 18.578 -9.164 -6.484 1 98.06 123 ASP B N 1
ATOM 2222 C CA . ASP B 1 123 ? 19.25 -10.453 -6.363 1 98.06 123 ASP B CA 1
ATOM 2223 C C . ASP B 1 123 ? 20.062 -10.523 -5.07 1 98.06 123 ASP B C 1
ATOM 2225 O O . ASP B 1 123 ? 20 -11.523 -4.352 1 98.06 123 ASP B O 1
ATOM 2229 N N . VAL B 1 124 ? 20.781 -9.492 -4.801 1 98.5 124 VAL B N 1
ATOM 2230 C CA . VAL B 1 124 ? 21.578 -9.43 -3.578 1 98.5 124 VAL B CA 1
ATOM 2231 C C . VAL B 1 124 ? 20.672 -9.539 -2.361 1 98.5 124 VAL B C 1
ATOM 2233 O O . VAL B 1 124 ? 20.953 -10.289 -1.426 1 98.5 124 VAL B O 1
ATOM 2236 N N . PHE B 1 125 ? 19.594 -8.852 -2.367 1 98.62 125 PHE B N 1
ATOM 2237 C CA . PHE B 1 125 ? 18.656 -8.898 -1.262 1 98.62 125 PHE B CA 1
ATOM 2238 C C . PHE B 1 125 ? 18.141 -10.312 -1.047 1 98.62 125 PHE B C 1
ATOM 2240 O O . PHE B 1 125 ? 18.125 -10.812 0.081 1 98.62 125 PHE B O 1
ATOM 2247 N N . LEU B 1 126 ? 17.703 -11.023 -2.143 1 98.25 126 LEU B N 1
ATOM 2248 C CA . LEU B 1 126 ? 17.219 -12.391 -2.031 1 98.25 126 LEU B CA 1
ATOM 2249 C C . LEU B 1 126 ? 18.281 -13.297 -1.427 1 98.25 126 LEU B C 1
ATOM 2251 O O . LEU B 1 126 ? 18 -14.062 -0.496 1 98.25 126 LEU B O 1
ATOM 2255 N N . HIS B 1 127 ? 19.453 -13.141 -1.864 1 97.56 127 HIS B N 1
ATOM 2256 C CA . HIS B 1 127 ? 20.531 -14.055 -1.474 1 97.56 127 HIS B CA 1
ATOM 2257 C C . HIS B 1 127 ? 21.016 -13.75 -0.059 1 97.56 127 HIS B C 1
ATOM 2259 O O . HIS B 1 127 ? 21.312 -14.672 0.706 1 97.56 127 HIS B O 1
ATOM 2265 N N . GLU B 1 128 ? 21.016 -12.484 0.271 1 97.62 128 GLU B N 1
ATOM 2266 C CA . GLU B 1 128 ? 21.641 -12.109 1.532 1 97.62 128 GLU B CA 1
ATOM 2267 C C . GLU B 1 128 ? 20.625 -12.062 2.668 1 97.62 128 GLU B C 1
ATOM 2269 O O . GLU B 1 128 ? 21 -12.109 3.844 1 97.62 128 GLU B O 1
ATOM 2274 N N . ARG B 1 129 ? 19.406 -11.977 2.336 1 97.06 129 ARG B N 1
ATOM 2275 C CA . ARG B 1 129 ? 18.422 -11.828 3.4 1 97.06 129 ARG B CA 1
ATOM 2276 C C . ARG B 1 129 ? 17.406 -12.969 3.375 1 97.06 129 ARG B C 1
ATOM 2278 O O . ARG B 1 129 ? 17.25 -13.688 4.363 1 97.06 129 ARG B O 1
ATOM 2285 N N . ILE B 1 130 ? 16.891 -13.273 2.234 1 97.25 130 ILE B N 1
ATOM 2286 C CA . ILE B 1 130 ? 15.758 -14.195 2.168 1 97.25 130 ILE B CA 1
ATOM 2287 C C . ILE B 1 130 ? 16.266 -15.633 2.17 1 97.25 130 ILE B C 1
ATOM 2289 O O . ILE B 1 130 ? 15.859 -16.438 3.004 1 97.25 130 ILE B O 1
ATOM 2293 N N . PHE B 1 131 ? 17.172 -15.914 1.309 1 96.12 131 PHE B N 1
ATOM 2294 C CA . PHE B 1 131 ? 17.641 -17.281 1.138 1 96.12 131 PHE B CA 1
ATOM 2295 C C . PHE B 1 131 ? 18.484 -17.719 2.328 1 96.12 131 PHE B C 1
ATOM 2297 O O . PHE B 1 131 ? 18.75 -18.906 2.508 1 96.12 131 PHE B O 1
ATOM 2304 N N . LYS B 1 132 ? 18.859 -16.797 3.15 1 94.94 132 LYS B N 1
ATOM 2305 C CA . LYS B 1 132 ? 19.625 -17.141 4.344 1 94.94 132 LYS B CA 1
ATOM 2306 C C . LYS B 1 132 ? 18.703 -17.578 5.48 1 94.94 132 LYS B C 1
ATOM 2308 O O . LYS B 1 132 ? 19.172 -18.109 6.496 1 94.94 132 LYS B O 1
ATOM 2313 N N . ILE B 1 133 ? 17.5 -17.375 5.344 1 94.56 133 ILE B N 1
ATOM 2314 C CA . ILE B 1 133 ? 16.531 -17.859 6.328 1 94.56 133 ILE B CA 1
ATOM 2315 C C . ILE B 1 133 ? 16.312 -19.359 6.129 1 94.56 133 ILE B C 1
ATOM 2317 O O . ILE B 1 133 ? 15.781 -19.781 5.102 1 94.56 133 ILE B O 1
ATOM 2321 N N . PRO B 1 134 ? 16.594 -20.172 7.09 1 91.81 134 PRO B N 1
ATOM 2322 C CA . PRO B 1 134 ? 16.594 -21.625 6.91 1 91.81 134 PRO B CA 1
ATOM 2323 C C . PRO B 1 134 ? 15.227 -22.172 6.512 1 91.81 134 PRO B C 1
ATOM 2325 O O . PRO B 1 134 ? 15.148 -23.172 5.785 1 91.81 134 PRO B O 1
ATOM 2328 N N . ALA B 1 135 ? 14.25 -21.562 6.949 1 93.88 135 ALA B N 1
ATOM 2329 C CA . ALA B 1 135 ? 12.898 -22.078 6.723 1 93.88 135 ALA B CA 1
ATOM 2330 C C . ALA B 1 135 ? 12.484 -21.891 5.266 1 93.88 135 ALA B C 1
ATOM 2332 O O . ALA B 1 135 ? 11.508 -22.5 4.812 1 93.88 135 ALA B O 1
ATOM 2333 N N . VAL B 1 136 ? 13.203 -21.047 4.496 1 96.69 136 VAL B N 1
ATOM 2334 C CA . VAL B 1 136 ? 12.789 -20.734 3.129 1 96.69 136 VAL B CA 1
ATOM 2335 C C . VAL B 1 136 ? 13.227 -21.859 2.191 1 96.69 136 VAL B C 1
ATOM 2337 O O . VAL B 1 136 ? 14.414 -22.172 2.1 1 96.69 136 VAL B O 1
ATOM 2340 N N . SER B 1 137 ? 12.273 -22.391 1.571 1 96 137 SER B N 1
ATOM 2341 C CA . SER B 1 137 ? 12.562 -23.5 0.675 1 96 137 SER B CA 1
ATOM 2342 C C . SER B 1 137 ? 12.617 -23.047 -0.779 1 96 137 SER B C 1
ATOM 2344 O O . SER B 1 137 ? 13.438 -23.516 -1.559 1 96 137 SER B O 1
ATOM 2346 N N . GLN B 1 138 ? 11.758 -22.188 -1.168 1 96.94 138 GLN B N 1
ATOM 2347 C CA . GLN B 1 138 ? 11.648 -21.75 -2.555 1 96.94 138 GLN B CA 1
ATOM 2348 C C . GLN B 1 138 ? 11.078 -20.328 -2.639 1 96.94 138 GLN B C 1
ATOM 2350 O O . GLN B 1 138 ? 10.188 -19.969 -1.87 1 96.94 138 GLN B O 1
ATOM 2355 N N . VAL B 1 139 ? 11.625 -19.625 -3.561 1 97.56 139 VAL B N 1
ATOM 2356 C CA . VAL B 1 139 ? 11.086 -18.312 -3.891 1 97.56 139 VAL B CA 1
ATOM 2357 C C . VAL B 1 139 ? 10.836 -18.219 -5.395 1 97.56 139 VAL B C 1
ATOM 2359 O O . VAL B 1 139 ? 11.727 -18.516 -6.199 1 97.56 139 VAL B O 1
ATOM 2362 N N . ARG B 1 140 ? 9.664 -17.906 -5.719 1 97.31 140 ARG B N 1
ATOM 2363 C CA . ARG B 1 140 ? 9.32 -17.594 -7.102 1 97.31 140 ARG B CA 1
ATOM 2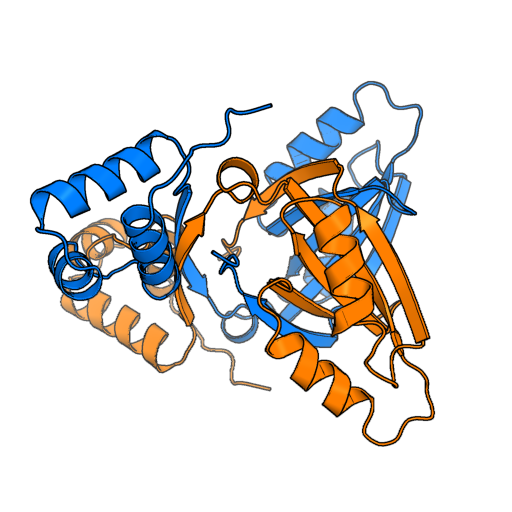364 C C . ARG B 1 140 ? 8.961 -16.109 -7.246 1 97.31 140 ARG B C 1
ATOM 2366 O O . ARG B 1 140 ? 8.047 -15.625 -6.578 1 97.31 140 ARG B O 1
ATOM 2373 N N . THR B 1 141 ? 9.68 -15.516 -8.172 1 97.5 141 THR B N 1
ATOM 2374 C CA . THR B 1 141 ? 9.539 -14.07 -8.289 1 97.5 141 THR B CA 1
ATOM 2375 C C . THR B 1 141 ? 8.695 -13.703 -9.508 1 97.5 141 THR B C 1
ATOM 2377 O O . THR B 1 141 ? 8.945 -14.195 -10.609 1 97.5 141 THR B O 1
ATOM 2380 N N . SER B 1 142 ? 7.664 -12.938 -9.305 1 97.88 142 SER B N 1
ATOM 2381 C CA . SER B 1 142 ? 6.973 -12.227 -10.367 1 97.88 142 SER B CA 1
ATOM 2382 C C . SER B 1 142 ? 7.391 -10.758 -10.414 1 97.88 142 SER B C 1
ATOM 2384 O O . SER B 1 142 ? 7.031 -9.977 -9.523 1 97.88 142 SER B O 1
ATOM 2386 N N . VAL B 1 143 ? 8.117 -10.422 -11.43 1 98.12 143 VAL B N 1
ATOM 2387 C CA . VAL B 1 143 ? 8.586 -9.047 -11.539 1 98.12 143 VAL B CA 1
ATOM 2388 C C . VAL B 1 143 ? 7.477 -8.164 -12.102 1 98.12 143 VAL B C 1
ATOM 2390 O O . VAL B 1 143 ? 6.805 -8.539 -13.07 1 98.12 143 VAL B O 1
ATOM 2393 N N . VAL B 1 144 ? 7.266 -7.059 -11.508 1 98.56 144 VAL B N 1
ATOM 2394 C CA . VAL B 1 144 ? 6.262 -6.105 -11.961 1 98.56 144 VAL B CA 1
ATOM 2395 C C . VAL B 1 144 ? 6.75 -5.406 -13.227 1 98.56 144 VAL B C 1
ATOM 2397 O O . VAL B 1 144 ? 7.793 -4.742 -13.219 1 98.56 144 VAL B O 1
ATOM 2400 N N . LEU B 1 145 ? 6.016 -5.613 -14.266 1 97.69 145 LEU B N 1
ATOM 2401 C CA . LEU B 1 145 ? 6.312 -4.938 -15.523 1 97.69 145 LEU B CA 1
ATOM 2402 C C . LEU B 1 145 ? 5.664 -3.559 -15.57 1 97.69 145 LEU B C 1
ATOM 2404 O O . LEU B 1 145 ? 6.266 -2.598 -16.047 1 97.69 145 LEU B O 1
ATOM 2408 N N . ARG B 1 146 ? 4.449 -3.506 -15.117 1 97.44 146 ARG B N 1
ATOM 2409 C CA . ARG B 1 146 ? 3.695 -2.258 -15.047 1 97.44 146 ARG B CA 1
ATOM 2410 C C . ARG B 1 146 ? 2.869 -2.191 -13.766 1 97.44 146 ARG B C 1
ATOM 2412 O O . ARG B 1 146 ? 2.297 -3.195 -13.336 1 97.44 146 ARG B O 1
ATOM 2419 N N . GLU B 1 147 ? 2.889 -1.038 -13.211 1 97.94 147 GLU B N 1
ATOM 2420 C CA . GLU B 1 147 ? 1.992 -0.722 -12.102 1 97.94 147 GLU B CA 1
ATOM 2421 C C . GLU B 1 147 ? 0.715 -0.052 -12.602 1 97.94 147 GLU B C 1
ATOM 2423 O O . GLU B 1 147 ? 0.716 1.138 -12.922 1 97.94 147 GLU B O 1
ATOM 2428 N N . ILE B 1 148 ? -0.361 -0.796 -12.648 1 97.94 148 ILE B N 1
ATOM 2429 C CA . ILE B 1 148 ? -1.62 -0.3 -13.195 1 97.94 148 ILE B CA 1
ATOM 2430 C C . ILE B 1 148 ? -2.352 0.524 -12.133 1 97.94 148 ILE B C 1
ATOM 2432 O O . ILE B 1 148 ? -2.998 1.524 -12.453 1 97.94 148 ILE B O 1
ATOM 2436 N N . LYS B 1 149 ? -2.252 0.062 -10.961 1 98 149 LYS B N 1
ATOM 2437 C CA . LYS B 1 149 ? -2.895 0.753 -9.844 1 98 149 LYS B CA 1
ATOM 2438 C C . LYS B 1 149 ? -2.135 0.521 -8.539 1 98 149 LYS B C 1
ATOM 2440 O O . LYS B 1 149 ? -1.734 -0.605 -8.242 1 98 149 LYS B O 1
ATOM 2445 N N . PHE B 1 150 ? -1.837 1.513 -7.91 1 97.81 150 PHE B N 1
ATOM 2446 C CA . PHE B 1 150 ? -1.411 1.511 -6.516 1 97.81 150 PHE B CA 1
ATOM 2447 C C . PHE B 1 150 ? -2.152 2.578 -5.719 1 97.81 150 PHE B C 1
ATOM 2449 O O . PHE B 1 150 ? -1.957 3.775 -5.945 1 97.81 150 PHE B O 1
ATOM 2456 N N . ASP B 1 151 ? -2.998 2.143 -4.832 1 96.88 151 ASP B N 1
ATOM 2457 C CA . ASP B 1 151 ? -3.762 3.059 -3.988 1 96.88 151 ASP B CA 1
ATOM 2458 C C . ASP B 1 151 ? -3.906 2.508 -2.572 1 96.88 151 ASP B C 1
ATOM 2460 O O . ASP B 1 151 ? -4.145 1.312 -2.385 1 96.88 151 ASP B O 1
ATOM 2464 N N . THR B 1 152 ? -3.684 3.383 -1.611 1 98 152 THR B N 1
ATOM 2465 C CA . THR B 1 152 ? -3.848 2.963 -0.224 1 98 152 THR B CA 1
ATOM 2466 C C . THR B 1 152 ? -5.266 3.252 0.265 1 98 152 THR B C 1
ATOM 2468 O O . THR B 1 152 ? -5.633 2.869 1.378 1 98 152 THR B O 1
ATOM 2471 N N . GLN B 1 153 ? -6.062 3.924 -0.578 1 97.81 153 GLN B N 1
ATOM 2472 C CA . GLN B 1 153 ? -7.422 4.25 -0.169 1 97.81 153 GLN B CA 1
ATOM 2473 C C . GLN B 1 153 ? -8.281 2.992 -0.054 1 97.81 153 GLN B C 1
ATOM 2475 O O . GLN B 1 153 ? -8.266 2.141 -0.946 1 97.81 153 GLN B O 1
ATOM 2480 N N . LEU B 1 154 ? -8.969 2.881 1.037 1 98.12 154 LEU B N 1
ATOM 2481 C CA . LEU B 1 154 ? -9.938 1.81 1.253 1 98.12 154 LEU B CA 1
ATOM 2482 C C . LEU B 1 154 ? -11.344 2.26 0.863 1 98.12 154 LEU B C 1
ATOM 2484 O O . LEU B 1 154 ? -11.664 3.445 0.952 1 98.12 154 LEU B O 1
ATOM 2488 N N . PRO B 1 155 ? -12.094 1.303 0.407 1 95.5 155 PRO B N 1
ATOM 2489 C CA . PRO B 1 155 ? -13.461 1.657 0.026 1 95.5 155 PRO B CA 1
ATOM 2490 C C . PRO B 1 155 ? -14.375 1.868 1.231 1 95.5 155 PRO B C 1
ATOM 2492 O O . PRO B 1 155 ? -14.828 0.898 1.842 1 95.5 155 PRO B O 1
ATOM 2495 N N . LEU B 1 156 ? -14.586 3.119 1.612 1 92.12 156 LEU B N 1
ATOM 2496 C CA . LEU B 1 156 ? -15.406 3.434 2.777 1 92.12 156 LEU B CA 1
ATOM 2497 C C . LEU B 1 156 ? -16.703 4.109 2.357 1 92.12 156 LEU B C 1
ATOM 2499 O O . LEU B 1 156 ? -16.766 4.781 1.325 1 92.12 156 LEU B O 1
#

Secondary structure (DSSP, 8-state):
--------HHHHHHHHHHHH-TT--HHHHHHHHT--HHHHHHHHHHHHHTTSEEEEEEEE-TTTTT--EEEEEEEEE-TT-TTHHHHHHHHHHH-TTEEEEEEESSS-SEEEEEEESSHHHHHHHIIIIITTSTTEEEEEEEEEEEEEEE------/--------HHHHHHHHHHHH-TT--HHHHHHHHT--HHHHHHHHHHHHHTTSEEEEEEEE-TTTTT--EEEEEEEEE-TT-TTHHHHHHHHHHH-TTEEEEEEESSS-SEEEEEEESSHHHHHHHIIIIITTSTTEEEEEEEEEEEEEEE------